Protein AF-A0A4Y2F5Z5-F1 (afdb_monomer_lite)

Foldseek 3Di:
DDDDDDDDDDDDDDDDDDDDDPPPDPDPPPVVVVVVVVVVVVVVVVVVVVVVVVVVVVVVVVVVVVVVVVVVVVVVVVVVVVVVVVVVVVVVVVVVVVVVVVVVVVVVVVVVVVVVVVVVVVVVVVVVVVVVVVVVVVVVVVVVVVVVVVVVVVVVPDPPDVVVVVVVVVVVVVVVVVVVVVVVVVVVVVVVVVVVVVVVVVVVVVVVVVVPDDDDDDDDDPPPWAAQPVVGDINPHHVVPDPVVVVPPPDDDDDDDDDDD

Organism: Araneus ventricosus (NCBI:txid182803)

Structure (mmCIF, N/CA/C/O backbone):
data_AF-A0A4Y2F5Z5-F1
#
_entry.id   AF-A0A4Y2F5Z5-F1
#
loop_
_atom_site.group_PDB
_atom_site.id
_atom_site.type_symbol
_atom_site.label_atom_id
_atom_site.label_alt_id
_atom_site.label_comp_id
_atom_site.label_asym_id
_atom_site.label_entity_id
_atom_site.label_seq_id
_atom_site.pdbx_PDB_ins_code
_atom_site.Cartn_x
_atom_site.Cartn_y
_atom_site.Cartn_z
_atom_site.occupancy
_atom_site.B_iso_or_equiv
_atom_site.auth_seq_id
_atom_site.auth_comp_id
_atom_site.auth_asym_id
_atom_site.auth_atom_id
_atom_site.pdbx_PDB_model_num
ATOM 1 N N . MET A 1 1 ? 9.087 4.009 -53.965 1.00 43.69 1 MET A N 1
ATOM 2 C CA . MET A 1 1 ? 8.837 4.759 -55.212 1.00 43.69 1 MET A CA 1
ATOM 3 C C . MET A 1 1 ? 9.915 4.357 -56.197 1.00 43.69 1 MET A C 1
ATOM 5 O O . MET A 1 1 ? 11.083 4.556 -55.907 1.00 43.69 1 MET A O 1
ATOM 9 N N . PHE A 1 2 ? 9.517 3.661 -57.259 1.00 38.97 2 PHE A N 1
ATOM 10 C CA . PHE A 1 2 ? 10.383 3.220 -58.350 1.00 38.97 2 PHE A CA 1
ATOM 11 C C . PHE A 1 2 ? 10.385 4.317 -59.415 1.00 38.97 2 PHE A C 1
ATOM 13 O O . PHE A 1 2 ? 9.330 4.574 -59.992 1.00 38.97 2 PHE A O 1
ATOM 20 N N . GLU A 1 3 ? 11.534 4.922 -59.702 1.00 45.38 3 GLU A N 1
ATOM 21 C CA . GLU A 1 3 ? 11.707 5.758 -60.892 1.00 45.38 3 GLU A CA 1
ATOM 22 C C . GLU A 1 3 ? 12.556 5.010 -61.924 1.00 45.38 3 GLU A C 1
ATOM 24 O O . GLU A 1 3 ? 13.672 4.561 -61.667 1.00 45.38 3 GLU A O 1
ATOM 29 N N . ARG A 1 4 ? 11.930 4.804 -63.085 1.00 40.78 4 ARG A N 1
ATOM 30 C CA . ARG A 1 4 ? 12.482 4.278 -64.335 1.00 40.78 4 ARG A CA 1
ATOM 31 C C . ARG A 1 4 ? 12.802 5.455 -65.266 1.00 40.78 4 ARG A C 1
ATOM 33 O O . ARG A 1 4 ? 12.192 6.507 -65.120 1.00 40.78 4 ARG A O 1
ATOM 40 N N . PHE A 1 5 ? 13.584 5.142 -66.309 1.00 36.44 5 PHE A N 1
ATOM 41 C CA . PHE A 1 5 ? 13.836 5.895 -67.556 1.00 36.44 5 PHE A CA 1
ATOM 42 C C . PHE A 1 5 ? 14.950 6.959 -67.473 1.00 36.44 5 PHE A C 1
ATOM 44 O O . PHE A 1 5 ? 15.049 7.671 -66.491 1.00 36.44 5 PHE A O 1
ATOM 51 N N . THR A 1 6 ? 15.875 7.104 -68.430 1.00 42.84 6 THR A N 1
ATOM 52 C CA . THR A 1 6 ? 15.943 6.675 -69.845 1.00 42.84 6 THR A CA 1
ATOM 53 C C . THR A 1 6 ? 17.413 6.585 -70.276 1.00 42.84 6 THR A C 1
ATOM 55 O O . THR A 1 6 ? 18.181 7.511 -70.032 1.00 42.84 6 THR A O 1
ATOM 58 N N . ALA A 1 7 ? 17.778 5.518 -70.991 1.00 44.59 7 ALA A N 1
ATOM 59 C CA . ALA A 1 7 ? 18.962 5.478 -71.842 1.00 44.59 7 ALA A CA 1
ATOM 60 C C . ALA A 1 7 ? 18.653 6.187 -73.170 1.00 44.59 7 ALA A C 1
ATOM 62 O O . ALA A 1 7 ? 17.622 5.917 -73.784 1.00 44.59 7 ALA A O 1
ATOM 63 N N . THR A 1 8 ? 19.544 7.063 -73.628 1.00 42.97 8 THR A N 1
ATOM 64 C CA . THR A 1 8 ? 19.511 7.623 -74.985 1.00 42.97 8 THR A CA 1
ATOM 65 C C . THR A 1 8 ? 20.753 7.181 -75.740 1.00 42.97 8 THR A C 1
ATOM 67 O O . THR A 1 8 ? 21.814 7.792 -75.631 1.00 42.97 8 THR A O 1
ATOM 70 N N . SER A 1 9 ? 20.593 6.107 -76.511 1.00 44.91 9 SER A N 1
ATOM 71 C CA . SER A 1 9 ? 21.469 5.747 -77.622 1.00 44.91 9 SER A CA 1
ATOM 72 C C . SER A 1 9 ? 21.248 6.737 -78.764 1.00 44.91 9 SER A C 1
ATOM 74 O O . SER A 1 9 ? 20.109 7.010 -79.142 1.00 44.91 9 SER A O 1
ATOM 76 N N . ARG A 1 10 ? 22.330 7.266 -79.334 1.00 44.62 10 ARG A N 1
ATOM 77 C CA . ARG A 1 10 ? 22.311 7.893 -80.658 1.00 44.62 10 ARG A CA 1
ATOM 78 C C . ARG A 1 10 ? 23.295 7.148 -81.542 1.00 44.62 10 ARG A C 1
ATOM 80 O O . ARG A 1 10 ? 24.497 7.381 -81.492 1.00 44.62 10 ARG A O 1
ATOM 87 N N . GLU A 1 11 ? 22.736 6.223 -82.309 1.00 41.56 11 GLU A N 1
ATOM 88 C CA . GLU A 1 11 ? 23.299 5.742 -83.560 1.00 41.56 11 GLU A CA 1
ATOM 89 C C . GLU A 1 11 ? 23.101 6.838 -84.609 1.00 41.56 11 GLU A C 1
ATOM 91 O O . GLU A 1 11 ? 21.991 7.331 -84.806 1.00 41.56 11 GLU A O 1
ATOM 96 N N . THR A 1 12 ? 24.178 7.223 -85.283 1.00 41.91 12 THR A N 1
ATOM 97 C CA . THR A 1 12 ? 24.107 7.932 -86.561 1.00 41.91 12 THR A CA 1
ATOM 98 C C . THR A 1 12 ? 25.027 7.206 -87.523 1.00 41.91 12 THR A C 1
ATOM 100 O O . THR A 1 12 ? 26.240 7.411 -87.542 1.00 41.91 12 THR A O 1
ATOM 103 N N . THR A 1 13 ? 24.423 6.296 -88.274 1.00 48.53 13 THR A N 1
ATOM 104 C CA . THR A 1 13 ? 24.904 5.839 -89.569 1.00 48.53 13 THR A CA 1
ATOM 105 C C . THR A 1 13 ? 24.714 6.973 -90.566 1.00 48.53 13 THR A C 1
ATOM 107 O O . THR A 1 13 ? 23.598 7.463 -90.682 1.00 48.53 13 THR A O 1
ATOM 110 N N . ASP A 1 14 ? 25.758 7.357 -91.294 1.00 42.12 14 ASP A N 1
ATOM 111 C CA . ASP A 1 14 ? 25.599 7.727 -92.700 1.00 42.12 14 ASP A CA 1
ATOM 112 C C . ASP A 1 14 ? 26.931 7.600 -93.438 1.00 42.12 14 ASP A C 1
ATOM 114 O O . ASP A 1 14 ? 27.933 8.254 -93.146 1.00 42.12 14 ASP A O 1
ATOM 118 N N . ALA A 1 15 ? 26.914 6.669 -94.386 1.00 44.16 15 ALA A N 1
ATOM 119 C CA . ALA A 1 15 ? 27.960 6.404 -95.343 1.00 44.16 15 ALA A CA 1
ATOM 120 C C . ALA A 1 15 ? 27.709 7.269 -96.579 1.00 44.16 15 ALA A C 1
ATOM 122 O O . ALA A 1 15 ? 26.669 7.144 -97.221 1.00 44.16 15 ALA A O 1
ATOM 123 N N . LEU A 1 16 ? 28.689 8.088 -96.963 1.00 45.84 16 LEU A N 1
ATOM 124 C CA . LEU A 1 16 ? 28.768 8.629 -98.315 1.00 45.84 16 LEU A CA 1
ATOM 125 C C . LEU A 1 16 ? 30.161 8.378 -98.885 1.00 45.84 16 LEU A C 1
ATOM 127 O O . LEU A 1 16 ? 31.191 8.765 -98.339 1.00 45.84 16 LEU A O 1
ATOM 131 N N . THR A 1 17 ? 30.142 7.643 -99.988 1.00 43.34 17 THR A N 1
ATOM 132 C CA . THR A 1 17 ? 31.263 7.080 -100.728 1.00 43.34 17 THR A CA 1
ATOM 133 C C . THR A 1 17 ? 31.535 7.945 -101.959 1.00 43.34 17 THR A C 1
ATOM 135 O O . THR A 1 17 ? 30.632 8.130 -102.769 1.00 43.34 17 THR A O 1
ATOM 138 N N . SER A 1 18 ? 32.764 8.445 -102.146 1.00 40.44 18 SER A N 1
ATOM 139 C CA . SER A 1 18 ? 33.318 8.839 -103.462 1.00 40.44 18 SER A CA 1
ATOM 140 C C . SER A 1 18 ? 34.820 9.190 -103.362 1.00 40.44 18 SER A C 1
ATOM 142 O O . SER A 1 18 ? 35.327 9.306 -102.250 1.00 40.44 18 SER A O 1
ATOM 144 N N . PRO A 1 19 ? 35.601 9.234 -104.461 1.00 48.31 19 PRO A N 1
ATOM 145 C CA . PRO A 1 19 ? 36.523 8.157 -104.784 1.00 48.31 19 PRO A CA 1
ATOM 146 C C . PRO A 1 19 ? 38.011 8.540 -104.706 1.00 48.31 19 PRO A C 1
ATOM 148 O O . PRO A 1 19 ? 38.430 9.644 -105.028 1.00 48.31 19 PRO A O 1
ATOM 151 N N . ARG A 1 20 ? 38.807 7.528 -104.346 1.00 44.78 20 ARG A N 1
ATOM 152 C CA . ARG A 1 20 ? 40.130 7.164 -104.887 1.00 44.78 20 ARG A CA 1
ATOM 153 C C . ARG A 1 20 ? 41.021 8.311 -105.407 1.00 44.78 20 ARG A C 1
ATOM 155 O O . ARG A 1 20 ? 41.048 8.603 -106.597 1.00 44.78 20 ARG A O 1
ATOM 162 N N . ALA A 1 21 ? 41.913 8.778 -104.537 1.00 38.88 21 ALA A N 1
ATOM 163 C CA . ALA A 1 21 ? 43.254 9.206 -104.924 1.00 38.88 21 ALA A CA 1
ATOM 164 C C . ALA A 1 21 ? 44.263 8.353 -104.140 1.00 38.88 21 ALA A C 1
ATOM 166 O O . ALA A 1 21 ? 44.557 8.605 -102.974 1.00 38.88 21 ALA A O 1
ATOM 167 N N . THR A 1 22 ? 44.752 7.282 -104.765 1.00 49.81 22 THR A N 1
ATOM 168 C CA . THR A 1 22 ? 45.898 6.513 -104.269 1.00 49.81 22 THR A CA 1
ATOM 169 C C . THR A 1 22 ? 47.151 7.373 -104.393 1.00 49.81 22 THR A C 1
ATOM 171 O O . THR A 1 22 ? 47.825 7.357 -105.419 1.00 49.81 22 THR A O 1
ATOM 174 N N . SER A 1 23 ? 47.444 8.135 -103.341 1.00 44.12 23 SER A N 1
ATOM 175 C CA . SER A 1 23 ? 48.758 8.724 -103.101 1.00 44.12 23 SER A CA 1
ATOM 176 C C . SER A 1 23 ? 49.602 7.700 -102.344 1.00 44.12 23 SER A C 1
ATOM 178 O O . SER A 1 23 ? 49.585 7.626 -101.117 1.00 44.12 23 SER A O 1
ATOM 180 N N . ASN A 1 24 ? 50.303 6.854 -103.100 1.00 51.44 24 ASN A N 1
ATOM 181 C CA . ASN A 1 24 ? 51.387 6.032 -102.573 1.00 51.44 24 ASN A CA 1
ATOM 182 C C . ASN A 1 24 ? 52.638 6.912 -102.455 1.00 51.44 24 ASN A C 1
ATOM 184 O O . ASN A 1 24 ? 53.499 6.906 -103.331 1.00 51.44 24 ASN A O 1
ATOM 188 N N . LEU A 1 25 ? 52.721 7.676 -101.367 1.00 43.09 25 LEU A N 1
ATOM 189 C CA . LEU A 1 25 ? 53.972 8.238 -100.864 1.00 43.09 25 LEU A CA 1
ATOM 190 C C . LEU A 1 25 ? 54.397 7.399 -99.650 1.00 43.09 25 LEU A C 1
ATOM 192 O O . LEU A 1 25 ? 53.630 7.315 -98.687 1.00 43.09 25 LEU A O 1
ATOM 196 N N . PRO A 1 26 ? 55.585 6.768 -99.644 1.00 49.06 26 PRO A N 1
ATOM 197 C CA . PRO A 1 26 ? 56.086 6.112 -98.448 1.00 49.06 26 PRO A CA 1
ATOM 198 C C . PRO A 1 26 ? 56.489 7.198 -97.444 1.00 49.06 26 PRO A C 1
ATOM 200 O O . PRO A 1 26 ? 57.560 7.794 -97.534 1.00 49.06 26 PRO A O 1
ATOM 203 N N . VAL A 1 27 ? 55.604 7.485 -96.488 1.00 52.38 27 VAL A N 1
ATOM 204 C CA . VAL A 1 27 ? 55.937 8.311 -95.323 1.00 52.38 27 VAL A CA 1
ATOM 205 C C . VAL A 1 27 ? 56.961 7.535 -94.479 1.00 52.38 27 VAL A C 1
ATOM 207 O O . VAL A 1 27 ? 56.703 6.371 -94.157 1.00 52.38 27 VAL A O 1
ATOM 210 N N . PRO A 1 28 ? 58.106 8.119 -94.078 1.00 48.03 28 PRO A N 1
ATOM 211 C CA . PRO A 1 28 ? 59.085 7.436 -93.234 1.00 48.03 28 PRO A CA 1
ATOM 212 C C . PRO A 1 28 ? 58.524 7.236 -91.812 1.00 48.03 28 PRO A C 1
ATOM 214 O O . PRO A 1 28 ? 58.655 8.082 -90.931 1.00 48.03 28 PRO A O 1
ATOM 217 N N . MET A 1 29 ? 57.873 6.099 -91.569 1.00 54.41 29 MET A N 1
ATOM 218 C CA . MET A 1 29 ? 57.207 5.743 -90.305 1.00 54.41 29 MET A CA 1
ATOM 219 C C . MET A 1 29 ? 58.153 5.078 -89.285 1.00 54.41 29 MET A C 1
ATOM 221 O O . MET A 1 29 ? 57.769 4.132 -88.601 1.00 54.41 29 MET A O 1
ATOM 225 N N . VAL A 1 30 ? 59.406 5.530 -89.171 1.00 54.12 30 VAL A N 1
ATOM 226 C CA . VAL A 1 30 ? 60.381 4.907 -88.245 1.00 54.12 30 VAL A CA 1
ATOM 227 C C . VAL A 1 30 ? 60.595 5.751 -86.976 1.00 54.12 30 VAL A C 1
ATOM 229 O O . VAL A 1 30 ? 60.755 5.191 -85.896 1.00 54.12 30 VAL A O 1
ATOM 232 N N . GLY A 1 31 ? 60.463 7.084 -87.048 1.00 54.16 31 GLY A N 1
ATOM 233 C CA . GLY A 1 31 ? 60.562 7.978 -85.877 1.00 54.16 31 GLY A CA 1
ATOM 234 C C . GLY A 1 31 ? 59.256 8.161 -85.084 1.00 54.16 31 GLY A C 1
ATOM 235 O O . GLY A 1 31 ? 59.270 8.186 -83.855 1.00 54.16 31 GLY A O 1
ATOM 236 N N . ASN A 1 32 ? 58.107 8.220 -85.769 1.00 60.97 32 ASN A N 1
ATOM 237 C CA . ASN A 1 32 ? 56.800 8.474 -85.139 1.00 60.97 32 ASN A CA 1
ATOM 238 C C . ASN A 1 32 ? 56.236 7.259 -84.380 1.00 60.97 32 ASN A C 1
ATOM 240 O O . ASN A 1 32 ? 55.537 7.413 -83.378 1.00 60.97 32 ASN A O 1
ATOM 244 N N . ASN A 1 33 ? 56.566 6.042 -84.819 1.00 69.81 33 ASN A N 1
ATOM 245 C CA . ASN A 1 33 ? 56.065 4.813 -84.201 1.00 69.81 33 ASN A CA 1
ATOM 246 C C . ASN A 1 33 ? 56.690 4.540 -82.824 1.00 69.81 33 ASN A C 1
ATOM 248 O O . ASN A 1 33 ? 55.989 4.093 -81.922 1.00 69.81 33 ASN A O 1
ATOM 252 N N . ALA A 1 34 ? 57.973 4.855 -82.619 1.00 76.31 34 ALA A N 1
ATOM 253 C CA . ALA A 1 34 ? 58.639 4.656 -81.329 1.00 76.31 34 ALA A CA 1
ATOM 254 C C . ALA A 1 34 ? 58.146 5.634 -80.247 1.00 76.31 34 ALA A C 1
ATOM 256 O O . ALA A 1 34 ? 57.986 5.244 -79.090 1.00 76.31 34 ALA A O 1
ATOM 257 N N . TYR A 1 35 ? 57.879 6.889 -80.623 1.00 79.94 35 TYR A N 1
ATOM 258 C CA . TYR A 1 35 ? 57.284 7.886 -79.729 1.00 79.94 35 TYR A CA 1
ATOM 259 C C . TYR A 1 35 ? 55.837 7.524 -79.378 1.00 79.94 35 TYR A C 1
ATOM 261 O O . TYR A 1 35 ? 55.485 7.461 -78.204 1.00 79.94 35 TYR A O 1
ATOM 269 N N . ARG A 1 36 ? 55.021 7.178 -80.383 1.00 82.44 36 ARG A N 1
ATOM 270 C CA . ARG A 1 36 ? 53.641 6.723 -80.173 1.00 82.44 36 ARG A CA 1
ATOM 271 C C . ARG A 1 36 ? 53.575 5.472 -79.294 1.00 82.44 36 ARG A C 1
ATOM 273 O O . ARG A 1 36 ? 52.699 5.390 -78.442 1.00 82.44 36 ARG A O 1
ATOM 280 N N . ARG A 1 37 ? 54.509 4.527 -79.454 1.00 82.56 37 ARG A N 1
ATOM 281 C CA . ARG A 1 37 ? 54.593 3.331 -78.604 1.00 82.56 37 ARG A CA 1
ATOM 282 C C . ARG A 1 37 ? 54.950 3.677 -77.157 1.00 82.56 37 ARG A C 1
ATOM 284 O O . ARG A 1 37 ? 54.271 3.191 -76.266 1.00 82.56 37 ARG A O 1
ATOM 291 N N . ARG A 1 38 ? 55.938 4.555 -76.926 1.00 84.62 38 ARG A N 1
ATOM 292 C CA . ARG A 1 38 ? 56.280 5.043 -75.575 1.00 84.62 38 ARG A CA 1
ATOM 293 C C . ARG A 1 38 ? 55.113 5.768 -74.902 1.00 84.62 38 ARG A C 1
ATOM 295 O O . ARG A 1 38 ? 54.813 5.470 -73.757 1.00 84.62 38 ARG A O 1
ATOM 302 N N . ASN A 1 39 ? 54.422 6.647 -75.625 1.00 88.69 39 ASN A N 1
ATOM 303 C CA . ASN A 1 39 ? 53.261 7.367 -75.096 1.00 88.69 39 ASN A CA 1
ATOM 304 C C . ASN A 1 39 ? 52.095 6.419 -74.749 1.00 88.69 39 ASN A C 1
ATOM 306 O O . ASN A 1 39 ? 51.446 6.581 -73.724 1.00 88.69 39 ASN A O 1
ATOM 310 N N . LEU A 1 40 ? 51.844 5.391 -75.570 1.00 88.38 40 LEU A N 1
ATOM 311 C CA . LEU A 1 40 ? 50.844 4.356 -75.268 1.00 88.38 40 LEU A CA 1
ATOM 312 C C . LEU A 1 40 ? 51.234 3.501 -74.053 1.00 88.38 40 LEU A C 1
ATOM 314 O O . LEU A 1 40 ? 50.366 3.080 -73.296 1.00 88.38 40 LEU A O 1
ATOM 318 N N . GLU A 1 41 ? 52.526 3.238 -73.868 1.00 89.25 41 GLU A N 1
ATOM 319 C CA . GLU A 1 41 ? 53.054 2.465 -72.741 1.00 89.25 41 GLU A CA 1
ATOM 320 C C . GLU A 1 41 ? 52.985 3.261 -71.427 1.00 89.25 41 GLU A C 1
ATOM 322 O O . GLU A 1 41 ? 52.577 2.718 -70.404 1.00 89.25 41 GLU A O 1
ATOM 327 N N . GLU A 1 42 ? 53.249 4.569 -71.475 1.00 91.69 42 GLU A N 1
ATOM 328 C CA . GLU A 1 42 ? 53.037 5.500 -70.359 1.00 91.69 42 GLU A CA 1
ATOM 329 C C . GLU A 1 42 ? 51.548 5.624 -69.995 1.00 91.69 42 GLU A C 1
ATOM 331 O O . GLU A 1 42 ? 51.176 5.463 -68.832 1.00 91.69 42 GLU A O 1
ATOM 336 N N . GLN A 1 43 ? 50.669 5.802 -70.989 1.00 92.56 43 GLN A N 1
ATOM 337 C CA . GLN A 1 43 ? 49.215 5.805 -70.778 1.00 92.56 43 GLN A CA 1
ATOM 338 C C . GLN A 1 43 ? 48.714 4.487 -70.177 1.00 92.56 43 GLN A C 1
ATOM 340 O O . GLN A 1 43 ? 47.840 4.494 -69.308 1.00 92.56 43 GLN A O 1
ATOM 345 N N . ARG A 1 44 ? 49.274 3.352 -70.606 1.00 93.19 44 ARG A N 1
ATOM 346 C CA . ARG A 1 44 ? 48.955 2.039 -70.045 1.00 93.19 44 ARG A CA 1
ATOM 347 C C . ARG A 1 44 ? 49.419 1.916 -68.591 1.00 93.19 44 ARG A C 1
ATOM 349 O O . ARG A 1 44 ? 48.645 1.421 -67.780 1.00 93.19 44 ARG A O 1
ATOM 356 N N . GLY A 1 45 ? 50.612 2.402 -68.250 1.00 94.69 45 GLY A N 1
ATOM 357 C CA . GLY A 1 45 ? 51.106 2.419 -66.868 1.00 94.69 45 GLY A CA 1
ATOM 358 C C . GLY A 1 45 ? 50.211 3.240 -65.935 1.00 94.69 45 GLY A C 1
ATOM 359 O O . GLY A 1 45 ? 49.827 2.761 -64.870 1.00 94.69 45 GLY A O 1
ATOM 360 N N . ILE A 1 46 ? 49.783 4.427 -66.376 1.00 94.69 46 ILE A N 1
ATOM 361 C CA . ILE A 1 46 ? 48.844 5.276 -65.623 1.00 94.69 46 ILE A CA 1
ATOM 362 C C . ILE A 1 46 ? 47.492 4.570 -65.438 1.00 94.69 46 ILE A C 1
ATOM 364 O O . ILE A 1 46 ? 46.916 4.602 -64.350 1.00 94.69 46 ILE A O 1
ATOM 368 N N . LEU A 1 47 ? 46.977 3.908 -66.480 1.00 94.31 47 LEU A N 1
ATOM 369 C CA . LEU A 1 47 ? 45.736 3.133 -66.387 1.00 94.31 47 LEU A CA 1
ATOM 370 C C . LEU A 1 47 ? 45.864 1.952 -65.416 1.00 94.31 47 LEU A C 1
ATOM 372 O O . LEU A 1 47 ? 44.941 1.714 -64.639 1.00 94.31 47 LEU A O 1
ATOM 376 N N . GLU A 1 48 ? 46.984 1.228 -65.430 1.00 94.94 48 GLU A N 1
ATOM 377 C CA . GLU A 1 48 ? 47.246 0.114 -64.511 1.00 94.94 48 GLU A CA 1
ATOM 378 C C . GLU A 1 48 ? 47.349 0.596 -63.053 1.00 94.94 48 GLU A C 1
ATOM 380 O O . GLU A 1 48 ? 46.745 -0.010 -62.161 1.00 94.94 48 GLU A O 1
ATOM 385 N N . GLU A 1 49 ? 48.021 1.724 -62.804 1.00 96.00 49 GLU A N 1
ATOM 386 C CA . GLU A 1 49 ? 48.086 2.354 -61.480 1.00 96.00 49 GLU A CA 1
ATOM 387 C C . GLU A 1 49 ? 46.697 2.800 -61.004 1.00 96.00 49 GLU A C 1
ATOM 389 O O . GLU A 1 49 ? 46.287 2.491 -59.881 1.00 96.00 49 GLU A O 1
ATOM 394 N N . MET A 1 50 ? 45.928 3.468 -61.869 1.00 95.00 50 MET A N 1
ATOM 395 C CA . MET A 1 50 ? 44.572 3.917 -61.551 1.00 95.00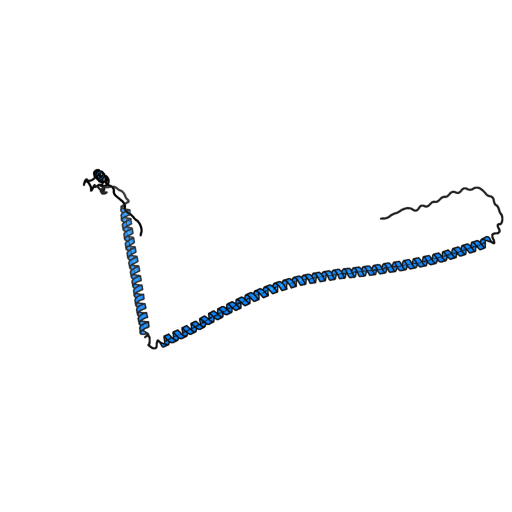 50 MET A CA 1
ATOM 396 C C . MET A 1 50 ? 43.638 2.733 -61.259 1.00 95.00 50 MET A C 1
ATOM 398 O O . MET A 1 50 ? 42.856 2.790 -60.311 1.00 95.00 50 MET A O 1
ATOM 402 N N . GLN A 1 51 ? 43.753 1.632 -62.008 1.00 95.62 51 GLN A N 1
ATOM 403 C CA . GLN A 1 51 ? 43.010 0.397 -61.738 1.00 95.62 51 GLN A CA 1
ATOM 404 C C . GLN A 1 51 ? 43.426 -0.267 -60.421 1.00 95.62 51 GLN A C 1
ATOM 406 O O . GLN A 1 51 ? 42.574 -0.801 -59.714 1.00 95.62 51 GLN A O 1
ATOM 411 N N . SER A 1 52 ? 44.716 -0.254 -60.078 1.00 96.06 52 SER A N 1
ATOM 412 C CA . SER A 1 52 ? 45.200 -0.763 -58.789 1.00 96.06 52 SER A CA 1
ATOM 413 C C . SER A 1 52 ? 44.628 0.049 -57.624 1.00 96.06 52 SER A C 1
ATOM 415 O O . SER A 1 52 ? 44.098 -0.517 -56.668 1.00 96.06 52 SER A O 1
ATOM 417 N N . ARG A 1 53 ? 44.633 1.383 -57.749 1.00 96.88 53 ARG A N 1
ATOM 418 C CA . ARG A 1 53 ? 44.038 2.291 -56.760 1.00 96.88 53 ARG A CA 1
ATOM 419 C C . ARG A 1 53 ? 42.535 2.073 -56.608 1.00 96.88 53 ARG A C 1
ATOM 421 O O . ARG A 1 53 ? 42.072 2.004 -55.478 1.00 96.88 53 ARG A O 1
ATOM 428 N N . LEU A 1 54 ? 41.797 1.915 -57.711 1.00 96.38 54 LEU A N 1
ATOM 429 C CA . LEU A 1 54 ? 40.363 1.595 -57.677 1.00 96.38 54 LEU A CA 1
ATOM 430 C C . LEU A 1 54 ? 40.091 0.271 -56.955 1.00 96.38 54 LEU A C 1
ATOM 432 O O . LEU A 1 54 ? 39.241 0.227 -56.076 1.00 96.38 54 LEU A O 1
ATOM 436 N N . ARG A 1 55 ? 40.858 -0.785 -57.253 1.00 96.50 55 ARG A N 1
ATOM 437 C CA . ARG A 1 55 ? 40.725 -2.072 -56.550 1.00 96.50 55 ARG A CA 1
ATOM 438 C C . ARG A 1 55 ? 41.006 -1.948 -55.050 1.00 96.50 55 ARG A C 1
ATOM 440 O O . ARG A 1 55 ? 40.318 -2.576 -54.251 1.00 96.50 55 ARG A O 1
ATOM 447 N N . SER A 1 56 ? 41.990 -1.132 -54.661 1.00 97.25 56 SER A N 1
ATOM 448 C CA . SER A 1 56 ? 42.294 -0.869 -53.247 1.00 97.25 56 SER A CA 1
ATOM 449 C C . SER A 1 56 ? 41.140 -0.154 -52.545 1.00 97.25 56 SER A C 1
ATOM 451 O O . SER A 1 56 ? 40.697 -0.603 -51.491 1.00 97.25 56 SER A O 1
ATOM 453 N N . THR A 1 57 ? 40.609 0.920 -53.137 1.00 95.75 57 THR A N 1
ATOM 454 C CA . THR A 1 57 ? 39.511 1.689 -52.532 1.00 95.75 57 THR A CA 1
ATOM 455 C C . THR A 1 57 ? 38.195 0.912 -52.512 1.00 95.75 57 THR A C 1
ATOM 457 O O . THR A 1 57 ? 37.421 1.048 -51.566 1.00 95.75 57 THR A O 1
ATOM 460 N N . GLU A 1 58 ? 37.937 0.063 -53.510 1.00 96.50 58 GLU A N 1
ATOM 461 C CA . GLU A 1 58 ? 36.818 -0.888 -53.500 1.00 96.50 58 GLU A CA 1
ATOM 462 C C . GLU A 1 58 ? 36.957 -1.896 -52.352 1.00 96.50 58 GLU A C 1
ATOM 464 O O . GLU A 1 58 ? 35.997 -2.111 -51.612 1.00 96.50 58 GLU A O 1
ATOM 469 N N . GLY A 1 59 ? 38.159 -2.441 -52.139 1.00 96.88 59 GLY A N 1
ATOM 470 C CA . GLY A 1 59 ? 38.446 -3.328 -51.011 1.00 96.88 59 GLY A CA 1
ATOM 471 C C . GLY A 1 59 ? 38.247 -2.650 -49.651 1.00 96.88 59 GLY A C 1
ATOM 472 O O . GLY A 1 59 ? 37.609 -3.220 -48.766 1.00 96.88 59 GLY A O 1
ATOM 473 N N . GLU A 1 60 ? 38.732 -1.418 -49.487 1.00 96.94 60 GLU A N 1
ATOM 474 C CA . GLU A 1 60 ? 38.517 -0.610 -48.277 1.00 96.94 60 GLU A CA 1
ATOM 475 C C . GLU A 1 60 ? 37.029 -0.333 -48.034 1.00 96.94 60 GLU A C 1
ATOM 477 O O . GLU A 1 60 ? 36.537 -0.482 -46.913 1.00 96.94 60 GLU A O 1
ATOM 482 N N . ARG A 1 61 ? 36.279 0.018 -49.086 1.00 97.00 61 ARG A N 1
ATOM 483 C CA . ARG A 1 61 ? 34.832 0.246 -49.004 1.00 97.00 61 ARG A CA 1
ATOM 484 C C . ARG A 1 61 ? 34.099 -1.006 -48.529 1.00 97.00 61 ARG A C 1
ATOM 486 O O . ARG A 1 61 ? 33.238 -0.905 -47.657 1.00 97.00 61 ARG A O 1
ATOM 493 N N . ASP A 1 62 ? 34.436 -2.173 -49.067 1.00 97.38 62 ASP A N 1
ATOM 494 C CA . ASP A 1 62 ? 33.770 -3.429 -48.717 1.00 97.38 62 ASP A CA 1
ATOM 495 C C . ASP A 1 62 ? 34.101 -3.862 -47.271 1.00 97.38 62 ASP A C 1
ATOM 497 O O . ASP A 1 62 ? 33.224 -4.342 -46.537 1.00 97.38 62 ASP A O 1
ATOM 501 N N . GLN A 1 63 ? 35.335 -3.613 -46.812 1.00 97.62 63 GLN A N 1
ATOM 502 C CA . GLN A 1 63 ? 35.733 -3.801 -45.411 1.00 97.62 63 GLN A CA 1
ATOM 503 C C . GLN A 1 63 ? 34.950 -2.876 -44.472 1.00 97.62 63 GLN A C 1
ATOM 505 O O . GLN A 1 63 ? 34.354 -3.347 -43.500 1.00 97.62 63 GLN A O 1
ATOM 510 N N . LEU A 1 64 ? 34.886 -1.577 -44.784 1.00 97.69 64 LEU A N 1
ATOM 511 C CA . LEU A 1 64 ? 34.118 -0.602 -44.007 1.00 97.69 64 LEU A CA 1
ATOM 512 C C . LEU A 1 64 ? 32.625 -0.935 -43.996 1.00 97.69 64 LEU A C 1
ATOM 514 O O . LEU A 1 64 ? 31.977 -0.821 -42.957 1.00 97.69 64 LEU A O 1
ATOM 518 N N . GLN A 1 65 ? 32.071 -1.401 -45.116 1.00 97.94 65 GLN A N 1
ATOM 519 C CA . GLN A 1 65 ? 30.670 -1.803 -45.195 1.00 97.94 65 GLN A CA 1
ATOM 520 C C . GLN A 1 65 ? 30.374 -3.034 -44.328 1.00 97.94 65 GLN A C 1
ATOM 522 O O . GLN A 1 65 ? 29.305 -3.118 -43.719 1.00 97.94 65 GLN A O 1
ATOM 527 N N . THR A 1 66 ? 31.313 -3.975 -44.242 1.00 97.56 66 THR A N 1
ATOM 528 C CA . THR A 1 66 ? 31.199 -5.145 -43.363 1.00 97.56 66 THR A CA 1
ATOM 529 C C . THR A 1 66 ? 31.297 -4.740 -41.893 1.00 97.56 66 THR A C 1
ATOM 531 O O . THR A 1 66 ? 30.450 -5.143 -41.093 1.00 97.56 66 THR A O 1
ATOM 534 N N . ALA A 1 67 ? 32.263 -3.884 -41.546 1.00 97.81 67 ALA A N 1
ATOM 535 C CA . ALA A 1 67 ? 32.413 -3.347 -40.196 1.00 97.81 67 ALA A CA 1
ATOM 536 C C . ALA A 1 67 ? 31.159 -2.576 -39.755 1.00 97.81 67 ALA A C 1
ATOM 538 O O . ALA A 1 67 ? 30.624 -2.847 -38.684 1.00 97.81 67 ALA A O 1
ATOM 539 N N . LEU A 1 68 ? 30.621 -1.702 -40.614 1.00 98.12 68 LEU A N 1
ATOM 540 C CA . LEU A 1 68 ? 29.402 -0.939 -40.340 1.00 98.12 68 LEU A CA 1
ATOM 541 C C . LEU A 1 68 ? 28.207 -1.855 -40.053 1.00 98.12 68 LEU A C 1
ATOM 543 O O . LEU A 1 68 ? 27.497 -1.641 -39.073 1.00 98.12 68 LEU A O 1
ATOM 547 N N . LYS A 1 69 ? 28.003 -2.898 -40.870 1.00 98.00 69 LYS A N 1
ATOM 548 C CA . LYS A 1 69 ? 26.933 -3.884 -40.649 1.00 98.00 69 LYS A CA 1
ATOM 549 C C . LYS A 1 69 ? 27.112 -4.625 -39.325 1.00 98.00 69 LYS A C 1
ATOM 551 O O . LYS A 1 69 ? 26.141 -4.786 -38.590 1.00 98.00 69 LYS A O 1
ATOM 556 N N . SER A 1 70 ? 28.336 -5.043 -39.002 1.00 98.06 70 SER A N 1
ATOM 557 C CA . SER A 1 70 ? 28.639 -5.713 -37.732 1.00 98.06 70 SER A CA 1
ATOM 558 C C . SER A 1 70 ? 28.371 -4.798 -36.535 1.00 98.06 70 SER A C 1
ATOM 560 O O . SER A 1 70 ? 27.754 -5.221 -35.557 1.00 98.06 70 SER A O 1
ATOM 562 N N . THR A 1 71 ? 28.796 -3.535 -36.605 1.00 97.75 71 THR A N 1
ATOM 563 C CA . THR A 1 71 ? 28.549 -2.552 -35.545 1.00 97.75 71 THR A CA 1
ATOM 564 C C . THR A 1 71 ? 27.056 -2.281 -35.389 1.00 97.75 71 THR A C 1
ATOM 566 O O . THR A 1 71 ? 26.560 -2.327 -34.267 1.00 97.75 71 THR A O 1
ATOM 569 N N . GLN A 1 72 ? 26.314 -2.102 -36.485 1.00 98.19 72 GLN A N 1
ATOM 570 C CA . GLN A 1 72 ? 24.856 -1.937 -36.450 1.00 98.19 72 GLN A CA 1
ATOM 571 C C . GLN A 1 72 ? 24.161 -3.130 -35.787 1.00 98.19 72 GLN A C 1
ATOM 573 O O . GLN A 1 72 ? 23.297 -2.941 -34.935 1.00 98.19 72 GLN A O 1
ATOM 578 N N . GLN A 1 73 ? 24.570 -4.360 -36.108 1.00 97.88 73 GLN A N 1
ATOM 579 C CA . GLN A 1 73 ? 24.038 -5.555 -35.453 1.00 97.88 73 GLN A CA 1
ATOM 580 C C . GLN A 1 73 ? 24.317 -5.543 -33.946 1.00 97.88 73 GLN A C 1
ATOM 582 O O . GLN A 1 73 ? 23.382 -5.696 -33.159 1.00 97.88 73 GLN A O 1
ATOM 587 N N . SER A 1 74 ? 25.559 -5.271 -33.527 1.00 97.69 74 SER A N 1
ATOM 588 C CA . SER A 1 74 ? 25.884 -5.175 -32.096 1.00 97.69 74 SER A CA 1
ATOM 589 C C . SER A 1 74 ? 25.103 -4.065 -31.387 1.00 97.69 74 SER A C 1
ATOM 591 O O . SER A 1 74 ? 24.619 -4.269 -30.276 1.00 97.69 74 SER A O 1
ATOM 593 N N . GLN A 1 75 ? 24.901 -2.922 -32.048 1.00 98.00 75 GLN A N 1
ATOM 594 C CA . GLN A 1 75 ? 24.143 -1.803 -31.505 1.00 98.00 75 GLN A CA 1
ATOM 595 C C . GLN A 1 75 ? 22.683 -2.201 -31.279 1.00 98.00 75 GLN A C 1
ATOM 597 O O . GLN A 1 75 ? 22.174 -2.030 -30.176 1.00 98.00 75 GLN A O 1
ATOM 602 N N . THR A 1 76 ? 22.033 -2.813 -32.274 1.00 97.81 76 THR A N 1
ATOM 603 C CA . THR A 1 76 ? 20.644 -3.280 -32.124 1.00 97.81 76 THR A CA 1
ATOM 604 C C . THR A 1 76 ? 20.497 -4.332 -31.025 1.00 97.81 76 THR A C 1
ATOM 606 O O . THR A 1 76 ? 19.498 -4.346 -30.308 1.00 97.81 76 THR A O 1
ATOM 609 N N . GLN A 1 77 ? 21.495 -5.202 -30.841 1.00 97.88 77 GLN A N 1
ATOM 610 C CA . GLN A 1 77 ? 21.487 -6.190 -29.765 1.00 97.88 77 GLN A CA 1
ATOM 611 C C . GLN A 1 77 ? 21.549 -5.521 -28.386 1.00 97.88 77 GLN A C 1
ATOM 613 O O . GLN A 1 77 ? 20.773 -5.883 -27.500 1.00 97.88 77 GLN A O 1
ATOM 618 N N . VAL A 1 78 ? 22.425 -4.527 -28.216 1.00 98.12 78 VAL A N 1
ATOM 619 C CA . VAL A 1 78 ? 22.532 -3.751 -26.972 1.00 98.12 78 VAL A CA 1
ATOM 620 C C . VAL A 1 78 ? 21.255 -2.952 -26.712 1.00 98.12 78 VAL A C 1
ATOM 622 O O . VAL A 1 78 ? 20.739 -2.988 -25.600 1.00 98.12 78 VAL A O 1
ATOM 625 N N . GLU A 1 79 ? 20.699 -2.286 -27.726 1.00 97.88 79 GLU A N 1
ATOM 626 C CA . GLU A 1 79 ? 19.445 -1.529 -27.609 1.00 97.88 79 GLU A CA 1
ATOM 627 C C . GLU A 1 79 ? 18.277 -2.421 -27.171 1.00 97.88 79 GLU A C 1
ATOM 629 O O . GLU A 1 79 ? 17.508 -2.053 -26.281 1.00 97.88 79 GLU A O 1
ATOM 634 N N . ASN A 1 80 ? 18.169 -3.626 -27.737 1.00 97.88 80 ASN A N 1
ATOM 635 C CA . ASN A 1 80 ? 17.154 -4.597 -27.335 1.00 97.88 80 ASN A CA 1
ATOM 636 C C . ASN A 1 80 ? 17.360 -5.087 -25.894 1.00 97.88 80 ASN A C 1
ATOM 638 O O . ASN A 1 80 ? 16.382 -5.198 -25.153 1.00 97.88 80 ASN A O 1
ATOM 642 N N . GLY A 1 81 ? 18.609 -5.335 -25.484 1.00 98.31 81 GLY A N 1
ATOM 643 C CA . GLY A 1 81 ? 18.945 -5.707 -24.107 1.00 98.31 81 GLY A CA 1
ATOM 644 C C . GLY A 1 81 ? 18.560 -4.615 -23.108 1.00 98.31 81 GLY A C 1
ATOM 645 O O . GLY A 1 81 ? 17.804 -4.869 -22.173 1.00 98.31 81 GLY A O 1
ATOM 646 N N . LEU A 1 82 ? 18.969 -3.371 -23.371 1.00 98.12 82 LEU A N 1
ATOM 647 C CA . LEU A 1 82 ? 18.612 -2.215 -22.543 1.00 98.12 82 LEU A CA 1
ATOM 648 C C . LEU A 1 82 ? 17.097 -2.004 -22.472 1.00 98.12 82 LEU A C 1
ATOM 650 O O . LEU A 1 82 ? 16.566 -1.680 -21.410 1.00 98.12 82 LEU A O 1
ATOM 654 N N . ARG A 1 83 ? 16.379 -2.218 -23.581 1.00 98.12 83 ARG A N 1
ATOM 655 C CA . ARG A 1 83 ? 14.915 -2.132 -23.609 1.00 98.12 83 ARG A CA 1
ATOM 656 C C . ARG A 1 83 ? 14.269 -3.207 -22.736 1.00 98.12 83 ARG A C 1
ATOM 658 O O . ARG A 1 83 ? 13.322 -2.908 -22.012 1.00 98.12 83 ARG A O 1
ATOM 665 N N . GLN A 1 84 ? 14.769 -4.439 -22.785 1.00 98.31 84 GLN A N 1
ATOM 666 C CA . GLN A 1 84 ? 14.280 -5.525 -21.939 1.00 98.31 84 GLN A CA 1
ATOM 667 C C . GLN A 1 84 ? 14.550 -5.245 -20.455 1.00 98.31 84 GLN A C 1
ATOM 669 O O . GLN A 1 84 ? 13.657 -5.427 -19.626 1.00 98.31 84 GLN A O 1
ATOM 674 N N . ASP A 1 85 ? 15.741 -4.751 -20.121 1.00 98.06 85 ASP A N 1
ATOM 675 C CA . ASP A 1 85 ? 16.103 -4.386 -18.751 1.00 98.06 85 ASP A CA 1
ATOM 676 C C . ASP A 1 85 ? 15.255 -3.226 -18.224 1.00 98.06 85 ASP A C 1
ATOM 678 O O . ASP A 1 85 ? 14.775 -3.284 -17.091 1.00 98.06 85 ASP A O 1
ATOM 682 N N . ALA A 1 86 ? 14.987 -2.213 -19.052 1.00 98.31 86 ALA A N 1
ATOM 683 C CA . ALA A 1 86 ? 14.098 -1.110 -18.702 1.00 98.31 86 ALA A CA 1
ATOM 684 C C . ALA A 1 86 ? 12.672 -1.599 -18.389 1.00 98.31 86 ALA A C 1
ATOM 686 O O . ALA A 1 86 ? 12.094 -1.207 -17.375 1.00 98.31 86 ALA A O 1
ATOM 687 N N . GLU A 1 87 ? 12.117 -2.497 -19.207 1.00 98.31 87 GLU A N 1
ATOM 688 C CA . GLU A 1 87 ? 10.797 -3.094 -18.960 1.00 98.31 87 GLU A CA 1
ATOM 689 C C . GLU A 1 87 ? 10.784 -3.974 -17.701 1.00 98.31 87 GLU A C 1
ATOM 691 O O . GLU A 1 87 ? 9.844 -3.917 -16.905 1.00 98.31 87 GLU A O 1
ATOM 696 N N . ASN A 1 88 ? 11.843 -4.753 -17.467 1.00 98.38 88 ASN A N 1
ATOM 697 C CA . ASN A 1 88 ? 11.987 -5.555 -16.252 1.00 98.38 88 ASN A CA 1
ATOM 698 C C . ASN A 1 88 ? 12.064 -4.678 -14.996 1.00 98.38 88 ASN A C 1
ATOM 700 O O . ASN A 1 88 ? 11.389 -4.960 -14.003 1.00 98.38 88 ASN A O 1
ATOM 704 N N . LEU A 1 89 ? 12.853 -3.601 -15.031 1.00 98.50 89 LEU A N 1
ATOM 705 C CA . LEU A 1 89 ? 12.950 -2.636 -13.936 1.00 98.50 89 LEU A CA 1
ATOM 706 C C . LEU A 1 89 ? 11.613 -1.940 -13.690 1.00 98.50 89 LEU A C 1
ATOM 708 O O . LEU A 1 89 ? 11.198 -1.826 -12.540 1.00 98.50 89 LEU A O 1
ATOM 712 N N . LYS A 1 90 ? 10.898 -1.558 -14.751 1.00 98.50 90 LYS A N 1
ATOM 713 C CA . LYS A 1 90 ? 9.563 -0.963 -14.648 1.00 98.50 90 LYS A CA 1
ATOM 714 C C . LYS A 1 90 ? 8.568 -1.913 -13.981 1.00 98.50 90 LYS A C 1
ATOM 716 O O . LYS A 1 90 ? 7.862 -1.504 -13.066 1.00 98.50 90 LYS A O 1
ATOM 721 N N . ARG A 1 91 ? 8.560 -3.198 -14.356 1.00 98.56 91 ARG A N 1
ATOM 722 C CA . ARG A 1 91 ? 7.726 -4.219 -13.693 1.00 98.56 91 ARG A CA 1
ATOM 723 C C . ARG A 1 91 ? 8.076 -4.367 -12.216 1.00 98.56 91 ARG A C 1
ATOM 725 O O . ARG A 1 91 ? 7.183 -4.338 -11.373 1.00 98.56 91 ARG A O 1
ATOM 732 N N . ARG A 1 92 ? 9.367 -4.472 -11.888 1.00 98.44 92 ARG A N 1
ATOM 733 C CA . ARG A 1 92 ? 9.828 -4.567 -10.493 1.00 98.44 92 ARG A CA 1
ATOM 734 C C . ARG A 1 92 ? 9.448 -3.336 -9.675 1.00 98.44 92 ARG A C 1
ATOM 736 O O . ARG A 1 92 ? 9.053 -3.496 -8.526 1.00 98.44 92 ARG A O 1
ATOM 743 N N . LEU A 1 93 ? 9.532 -2.143 -10.263 1.00 98.44 93 LEU A N 1
ATOM 744 C CA . LEU A 1 93 ? 9.107 -0.901 -9.624 1.00 98.44 93 LEU A CA 1
ATOM 745 C C . LEU A 1 93 ? 7.610 -0.940 -9.310 1.00 98.44 93 LEU A C 1
ATOM 747 O O . LEU A 1 93 ? 7.245 -0.793 -8.151 1.00 98.44 93 LEU A O 1
ATOM 751 N N . THR A 1 94 ? 6.765 -1.264 -10.294 1.00 98.31 94 THR A N 1
ATOM 752 C CA . THR A 1 94 ? 5.312 -1.368 -10.066 1.00 98.31 94 THR A CA 1
ATOM 753 C C . THR A 1 94 ? 4.963 -2.421 -9.011 1.00 98.31 94 THR A C 1
ATOM 755 O O . THR A 1 94 ? 4.107 -2.201 -8.159 1.00 98.31 94 THR A O 1
ATOM 758 N N . GLN A 1 95 ? 5.668 -3.557 -8.993 1.00 98.50 95 GLN A N 1
ATOM 759 C CA . GLN A 1 95 ? 5.482 -4.575 -7.962 1.00 98.50 95 GLN A CA 1
ATOM 760 C C . GLN A 1 95 ? 5.887 -4.053 -6.575 1.00 98.50 95 GLN A C 1
ATOM 762 O O . GLN A 1 95 ? 5.164 -4.265 -5.606 1.00 98.50 95 GLN A O 1
ATOM 767 N N . ALA A 1 96 ? 7.013 -3.346 -6.468 1.00 98.12 96 ALA A N 1
ATOM 768 C CA . ALA A 1 96 ? 7.451 -2.753 -5.210 1.00 98.12 96 ALA A CA 1
ATOM 769 C C . ALA A 1 96 ? 6.474 -1.677 -4.708 1.00 98.12 96 ALA A C 1
ATOM 771 O O . ALA A 1 96 ? 6.164 -1.659 -3.520 1.00 98.12 96 ALA A O 1
ATOM 772 N N . GLU A 1 97 ? 5.948 -0.832 -5.597 1.00 98.38 97 GLU A N 1
ATOM 773 C CA . GLU A 1 97 ? 4.939 0.187 -5.279 1.00 98.38 97 GLU A CA 1
ATOM 774 C C . GLU A 1 97 ? 3.651 -0.452 -4.749 1.00 98.38 97 GLU A C 1
ATOM 776 O O . GLU A 1 97 ? 3.191 -0.097 -3.667 1.00 98.38 97 GLU A O 1
ATOM 781 N N . THR A 1 98 ? 3.123 -1.472 -5.437 1.00 98.25 98 THR A N 1
ATOM 782 C CA . THR A 1 98 ? 1.912 -2.180 -4.978 1.00 98.25 98 THR A CA 1
ATOM 783 C C . THR A 1 98 ? 2.098 -2.854 -3.617 1.00 98.25 98 THR A C 1
ATOM 785 O O . THR A 1 98 ? 1.202 -2.800 -2.771 1.00 98.25 98 THR A O 1
ATOM 788 N N . LEU A 1 99 ? 3.267 -3.455 -3.365 1.00 98.31 99 LEU A N 1
ATOM 789 C CA . LEU A 1 99 ? 3.592 -4.027 -2.059 1.00 98.31 99 LEU A CA 1
ATOM 790 C C . LEU A 1 99 ? 3.677 -2.942 -0.983 1.00 98.31 99 LEU A C 1
ATOM 792 O O . LEU A 1 99 ? 3.145 -3.134 0.109 1.00 98.31 99 LEU A O 1
ATOM 796 N N . ASN A 1 100 ? 4.290 -1.799 -1.289 1.00 98.00 100 ASN A N 1
ATOM 797 C CA . ASN A 1 100 ? 4.400 -0.677 -0.361 1.00 98.00 100 ASN A CA 1
ATOM 798 C C . ASN A 1 100 ? 3.017 -0.124 0.013 1.00 98.00 100 ASN A C 1
ATOM 800 O O . ASN A 1 100 ? 2.713 0.012 1.195 1.00 98.00 100 ASN A O 1
ATOM 804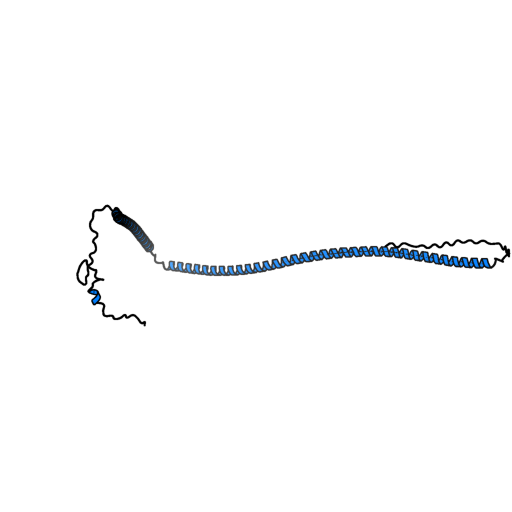 N N . ASP A 1 101 ? 2.139 0.073 -0.971 1.00 98.44 101 ASP A N 1
ATOM 805 C CA . ASP A 1 101 ? 0.760 0.508 -0.741 1.00 98.44 101 ASP A CA 1
ATOM 806 C C . ASP A 1 101 ? -0.023 -0.489 0.122 1.00 98.44 101 ASP A C 1
ATOM 808 O O . ASP A 1 101 ? -0.753 -0.091 1.033 1.00 98.44 101 ASP A O 1
ATOM 812 N N . SER A 1 102 ? 0.138 -1.793 -0.129 1.00 98.12 102 SER A N 1
ATOM 813 C CA . SER A 1 102 ? -0.505 -2.832 0.684 1.00 98.12 102 SER A CA 1
ATOM 814 C C . SER A 1 102 ? 0.001 -2.826 2.131 1.00 98.12 102 SER A C 1
ATOM 816 O O . SER A 1 102 ? -0.796 -2.898 3.070 1.00 98.12 102 SER A O 1
ATOM 818 N N . LEU A 1 103 ? 1.314 -2.657 2.321 1.00 98.38 103 LEU A N 1
ATOM 819 C CA . LEU A 1 103 ? 1.943 -2.606 3.634 1.00 98.38 103 LEU A CA 1
ATOM 820 C C . LEU A 1 103 ? 1.525 -1.349 4.396 1.00 98.38 103 LEU A C 1
ATOM 822 O O . LEU A 1 103 ? 1.214 -1.432 5.581 1.00 98.38 103 LEU A O 1
ATOM 826 N N . LYS A 1 104 ? 1.452 -0.203 3.715 1.00 98.44 104 LYS A N 1
ATOM 827 C CA . LYS A 1 104 ? 0.988 1.058 4.292 1.00 98.44 104 LYS A CA 1
ATOM 828 C C . LYS A 1 104 ? -0.450 0.943 4.800 1.00 98.44 104 LYS A C 1
ATOM 830 O O . LYS A 1 104 ? -0.710 1.288 5.948 1.00 98.44 104 LYS A O 1
ATOM 835 N N . ARG A 1 105 ? -1.357 0.365 4.004 1.00 98.00 105 ARG A N 1
ATOM 836 C CA . ARG A 1 105 ? -2.744 0.102 4.436 1.00 98.00 105 ARG A CA 1
ATOM 837 C C . ARG A 1 105 ? -2.804 -0.844 5.635 1.00 98.00 105 ARG A C 1
ATOM 839 O O . ARG A 1 105 ? -3.566 -0.605 6.565 1.00 98.00 105 ARG A O 1
ATOM 846 N N . SER A 1 106 ? -1.994 -1.906 5.634 1.00 98.19 106 SER A N 1
ATOM 847 C CA . SER A 1 106 ? -1.913 -2.829 6.773 1.00 98.19 106 SER A CA 1
ATOM 848 C C . SER A 1 106 ? -1.380 -2.144 8.033 1.00 98.19 106 SER A C 1
ATOM 850 O O . SER A 1 106 ? -1.834 -2.456 9.131 1.00 98.19 106 SER A O 1
ATOM 852 N N . TYR A 1 107 ? -0.420 -1.231 7.887 1.00 98.12 107 TYR A N 1
ATOM 853 C CA . TYR A 1 107 ? 0.143 -0.467 8.993 1.00 98.12 107 TYR A CA 1
ATOM 854 C C . TYR A 1 107 ? -0.883 0.504 9.584 1.00 98.12 107 TYR A C 1
ATOM 856 O O . TYR A 1 107 ? -1.077 0.515 10.796 1.00 98.12 107 TYR A O 1
ATOM 864 N N . GLU A 1 108 ? -1.592 1.255 8.740 1.00 98.00 108 GLU A N 1
ATOM 865 C CA . GLU A 1 108 ? -2.674 2.157 9.159 1.00 98.00 108 GLU A CA 1
ATOM 866 C C . GLU A 1 108 ? -3.797 1.387 9.877 1.00 98.00 108 GLU A C 1
ATOM 868 O O . GLU A 1 108 ? -4.239 1.788 10.953 1.00 98.00 108 GLU A O 1
ATOM 873 N N . ALA A 1 109 ? -4.202 0.225 9.351 1.00 97.94 109 ALA A N 1
ATOM 874 C CA . ALA A 1 109 ? -5.185 -0.639 10.008 1.00 97.94 109 ALA A CA 1
ATOM 875 C C . ALA A 1 109 ? -4.699 -1.149 11.377 1.00 97.94 109 ALA A C 1
ATOM 877 O O . ALA A 1 109 ? -5.455 -1.145 12.349 1.00 97.94 109 ALA A O 1
ATOM 878 N N . ALA A 1 110 ? -3.429 -1.555 11.480 1.00 98.06 110 ALA A N 1
ATOM 879 C CA . ALA A 1 110 ? -2.843 -1.985 12.747 1.00 98.06 110 ALA A CA 1
ATOM 880 C C . ALA A 1 110 ? -2.770 -0.841 13.772 1.00 98.06 110 ALA A C 1
ATOM 882 O O . ALA A 1 110 ? -3.012 -1.072 14.955 1.00 98.06 110 ALA A O 1
ATOM 883 N N . GLN A 1 111 ? -2.480 0.392 13.340 1.00 98.19 111 GLN A N 1
ATOM 884 C CA . GLN A 1 111 ? -2.492 1.562 14.222 1.00 98.19 111 GLN A CA 1
ATOM 885 C C . GLN A 1 111 ? -3.882 1.819 14.812 1.00 98.19 111 GLN A C 1
ATOM 887 O O . GLN A 1 111 ? -3.989 1.997 16.025 1.00 98.19 111 GLN A O 1
ATOM 892 N N . LEU A 1 112 ? -4.936 1.758 13.992 1.00 97.94 112 LEU A N 1
ATOM 893 C CA . LEU A 1 112 ? -6.315 1.918 14.465 1.00 97.94 112 LEU A CA 1
ATOM 894 C C . LEU A 1 112 ? -6.688 0.851 15.502 1.00 97.94 112 LEU A C 1
ATOM 896 O O . LEU A 1 112 ? -7.231 1.178 16.556 1.00 97.94 112 LEU A O 1
ATOM 900 N N . LEU A 1 113 ? -6.322 -0.411 15.256 1.00 98.00 113 LEU A N 1
ATOM 901 C CA . LEU A 1 113 ? -6.555 -1.499 16.213 1.00 98.00 113 LEU A CA 1
ATOM 902 C C . LEU A 1 113 ? -5.804 -1.288 17.533 1.00 98.00 113 LEU A C 1
ATOM 904 O O . LEU A 1 113 ? -6.338 -1.602 18.598 1.00 98.00 113 LEU A O 1
ATOM 908 N N . ILE A 1 114 ? -4.579 -0.754 17.489 1.00 97.94 114 ILE A N 1
ATOM 909 C CA . ILE A 1 114 ? -3.797 -0.419 18.689 1.00 97.94 114 ILE A CA 1
ATOM 910 C C . ILE A 1 114 ? -4.470 0.706 19.483 1.00 97.94 114 ILE A C 1
ATOM 912 O O . ILE A 1 114 ? -4.502 0.657 20.713 1.00 97.94 114 ILE A O 1
ATOM 916 N N . GLU A 1 115 ? -4.994 1.733 18.816 1.00 97.44 115 GLU A N 1
ATOM 917 C CA . GLU A 1 115 ? -5.718 2.816 19.489 1.00 97.44 115 GLU A CA 1
ATOM 918 C C . GLU A 1 115 ? -7.015 2.319 20.132 1.00 97.44 115 GLU A C 1
ATOM 920 O O . GLU A 1 115 ? -7.279 2.629 21.296 1.00 97.44 115 GLU A O 1
ATOM 925 N N . GLU A 1 116 ? -7.774 1.480 19.427 1.00 97.62 116 GLU A N 1
ATOM 926 C CA . GLU A 1 116 ? -8.993 0.860 19.948 1.00 97.62 116 GLU A CA 1
ATOM 927 C C . GLU A 1 116 ? -8.703 -0.039 21.159 1.00 97.62 116 GLU A C 1
ATOM 929 O O . GLU A 1 116 ? -9.359 0.076 22.198 1.00 97.62 116 GLU A O 1
ATOM 934 N N . THR A 1 117 ? -7.672 -0.887 21.083 1.00 97.62 117 THR A N 1
ATOM 935 C CA . THR A 1 117 ? -7.272 -1.727 22.225 1.00 97.62 117 THR A CA 1
ATOM 936 C C . THR A 1 117 ? -6.791 -0.896 23.408 1.00 97.62 117 THR A C 1
ATOM 938 O O . THR A 1 117 ? -7.160 -1.208 24.539 1.00 97.62 117 THR A O 1
ATOM 941 N N . LYS A 1 118 ? -6.045 0.193 23.187 1.00 97.88 118 LYS A N 1
ATOM 942 C CA . LYS A 1 118 ? -5.661 1.124 24.264 1.00 97.88 118 LYS A CA 1
ATOM 943 C C . LYS A 1 118 ? -6.876 1.784 24.915 1.00 97.88 118 LYS A C 1
ATOM 945 O O . LYS A 1 118 ? -6.926 1.886 26.141 1.00 97.88 118 LYS A O 1
ATOM 950 N N . ALA A 1 119 ? -7.855 2.224 24.123 1.00 97.62 119 ALA A N 1
ATOM 951 C CA . ALA A 1 119 ? -9.086 2.817 24.640 1.00 97.62 119 ALA A CA 1
ATOM 952 C C . ALA A 1 119 ? -9.889 1.802 25.470 1.00 97.62 119 ALA A C 1
ATOM 954 O O . ALA A 1 119 ? -10.288 2.101 26.598 1.00 97.62 119 ALA A O 1
ATOM 955 N N . SER A 1 120 ? -10.046 0.580 24.954 1.00 97.62 120 SER A N 1
ATOM 956 C CA . SER A 1 120 ? -10.710 -0.523 25.653 1.00 97.62 120 SER A CA 1
ATOM 957 C C . SER A 1 120 ? -9.990 -0.893 26.954 1.00 97.62 120 SER A C 1
ATOM 959 O O . SER A 1 120 ? -10.621 -0.990 28.006 1.00 97.62 120 SER A O 1
ATOM 961 N N . GLN A 1 121 ? -8.658 -0.989 26.935 1.00 97.81 121 GLN A N 1
ATOM 962 C CA . GLN A 1 121 ? -7.852 -1.265 28.126 1.00 97.81 121 GLN A CA 1
ATOM 963 C C . GLN A 1 121 ? -8.012 -0.174 29.191 1.00 97.81 121 GLN A C 1
ATOM 965 O O . GLN A 1 121 ? -8.156 -0.479 30.376 1.00 97.81 121 GLN A O 1
ATOM 970 N N . LYS A 1 122 ? -8.033 1.103 28.789 1.00 97.94 122 LYS A N 1
ATOM 971 C CA . LYS A 1 122 ? -8.278 2.220 29.711 1.00 97.94 122 LYS A CA 1
ATOM 972 C C . LYS A 1 122 ? -9.666 2.124 30.347 1.00 97.94 122 LYS A C 1
ATOM 974 O O . LYS A 1 122 ? -9.793 2.312 31.556 1.00 97.94 122 LYS A O 1
ATOM 979 N N . GLN A 1 123 ? -10.687 1.791 29.557 1.00 97.50 123 GLN A N 1
ATOM 980 C CA . GLN A 1 123 ? -12.043 1.594 30.066 1.00 97.50 123 GLN A CA 1
ATOM 981 C C . GLN A 1 123 ? -12.115 0.418 31.047 1.00 97.50 123 GLN A C 1
ATOM 983 O O . GLN A 1 123 ? -12.720 0.544 32.110 1.00 97.50 123 GLN A O 1
ATOM 988 N N . GLN A 1 124 ? -11.474 -0.707 30.724 1.00 97.38 124 GLN A N 1
ATOM 989 C CA . GLN A 1 124 ? -11.403 -1.868 31.611 1.00 97.38 124 GLN A CA 1
ATOM 990 C C . GLN A 1 124 ? -10.687 -1.538 32.922 1.00 97.38 124 GLN A C 1
ATOM 992 O O . GLN A 1 124 ? -11.190 -1.893 33.982 1.00 97.38 124 GLN A O 1
ATOM 997 N N . SER A 1 125 ? -9.571 -0.805 32.873 1.00 97.88 125 SER A N 1
ATOM 998 C CA . SER A 1 125 ? -8.854 -0.357 34.074 1.00 97.88 125 SER A CA 1
ATOM 999 C C . SER A 1 125 ? -9.727 0.522 34.969 1.00 97.88 125 SER A C 1
ATOM 1001 O O . SER A 1 125 ? -9.713 0.357 36.184 1.00 97.88 125 SER A O 1
ATOM 1003 N N . HIS A 1 126 ? -10.491 1.446 34.387 1.00 97.94 126 HIS A N 1
ATOM 1004 C CA . HIS A 1 126 ? -11.397 2.309 35.143 1.00 97.94 126 HIS A CA 1
ATOM 1005 C C . HIS A 1 126 ? -12.576 1.524 35.739 1.00 97.94 126 HIS A C 1
ATOM 1007 O O . HIS A 1 126 ? -12.956 1.742 36.886 1.00 97.94 126 HIS A O 1
ATOM 1013 N N . ASN A 1 127 ? -13.141 0.574 34.989 1.00 97.88 127 ASN A N 1
ATOM 1014 C CA . ASN A 1 127 ? -14.182 -0.308 35.511 1.00 97.88 127 ASN A CA 1
ATOM 1015 C C . ASN A 1 127 ? -13.652 -1.184 36.658 1.00 97.88 127 ASN A C 1
ATOM 1017 O O . ASN A 1 127 ? -14.342 -1.334 37.657 1.00 97.88 127 ASN A O 1
ATOM 1021 N N . ALA A 1 128 ? -12.431 -1.717 36.545 1.00 97.81 128 ALA A N 1
ATOM 1022 C CA . ALA A 1 128 ? -11.802 -2.498 37.608 1.00 97.81 128 ALA A CA 1
ATOM 1023 C C . ALA A 1 128 ? -11.620 -1.674 38.893 1.00 97.81 128 ALA A C 1
ATOM 1025 O O . ALA A 1 128 ? -11.978 -2.149 39.963 1.00 97.81 128 ALA A O 1
ATOM 1026 N N . GLN A 1 129 ? -11.166 -0.418 38.781 1.00 97.81 129 GLN A N 1
ATOM 1027 C CA . GLN A 1 129 ? -11.070 0.496 39.928 1.00 97.81 129 GLN A CA 1
ATOM 1028 C C . GLN A 1 129 ? -12.423 0.713 40.611 1.00 97.81 129 GLN A C 1
ATOM 1030 O O . GLN A 1 129 ? -12.509 0.613 41.829 1.00 97.81 129 GLN A O 1
ATOM 1035 N N . LYS A 1 130 ? -13.490 0.941 39.836 1.00 97.75 130 LYS A N 1
ATOM 1036 C CA . LYS A 1 130 ? -14.845 1.082 40.390 1.00 97.75 130 LYS A CA 1
ATOM 1037 C C . LYS A 1 130 ? -15.311 -0.169 41.126 1.00 97.75 130 LYS A C 1
ATOM 1039 O O . LYS A 1 130 ? -15.867 -0.062 42.212 1.00 97.75 130 LYS A O 1
ATOM 1044 N N . VAL A 1 131 ? -15.074 -1.348 40.550 1.00 97.94 131 VAL A N 1
ATOM 1045 C CA . VAL A 1 131 ? -15.423 -2.614 41.208 1.00 97.94 131 VAL A CA 1
ATOM 1046 C C . VAL A 1 131 ? -14.624 -2.796 42.500 1.00 97.94 131 VAL A C 1
ATOM 1048 O O . VAL A 1 131 ? -15.192 -3.226 43.500 1.00 97.94 131 VAL A O 1
ATOM 1051 N N . ASP A 1 132 ? -13.338 -2.441 42.517 1.00 97.50 132 ASP A N 1
ATOM 1052 C CA . ASP A 1 132 ? -12.512 -2.507 43.728 1.00 97.50 132 ASP A CA 1
ATOM 1053 C C . ASP A 1 132 ? -12.985 -1.518 44.811 1.00 97.50 132 ASP A C 1
ATOM 1055 O O . ASP A 1 132 ? -13.022 -1.872 45.992 1.00 97.50 132 ASP A O 1
ATOM 1059 N N . GLU A 1 133 ? -13.404 -0.307 44.432 1.00 97.50 133 GLU A N 1
ATOM 1060 C CA . GLU A 1 133 ? -14.009 0.672 45.346 1.00 97.50 133 GLU A CA 1
ATOM 1061 C C . GLU A 1 133 ? -15.326 0.152 45.939 1.00 97.50 133 GLU A C 1
ATOM 1063 O O . GLU A 1 133 ? -15.494 0.140 47.161 1.00 97.50 133 GLU A O 1
ATOM 1068 N N . GLU A 1 134 ? -16.243 -0.333 45.097 1.00 97.44 134 GLU A N 1
ATOM 1069 C CA . GLU A 1 134 ? -17.515 -0.924 45.531 1.00 97.44 134 GLU A CA 1
ATOM 1070 C C . GLU A 1 134 ? -17.288 -2.122 46.457 1.00 97.44 134 GLU A C 1
ATOM 1072 O O . GLU A 1 134 ? -17.940 -2.247 47.497 1.00 97.44 134 GLU A O 1
ATOM 1077 N N . ARG A 1 135 ? -16.320 -2.979 46.121 1.00 97.81 135 ARG A N 1
ATOM 1078 C CA . ARG A 1 135 ? -15.931 -4.117 46.949 1.00 97.81 135 ARG A CA 1
ATOM 1079 C C . ARG A 1 135 ? -15.415 -3.663 48.314 1.00 97.81 135 ARG A C 1
ATOM 1081 O O . ARG A 1 135 ? -15.864 -4.210 49.315 1.00 97.81 135 ARG A O 1
ATOM 1088 N N . SER A 1 136 ? -14.532 -2.666 48.371 1.00 97.62 136 SER A N 1
ATOM 1089 C CA . SER A 1 136 ? -14.010 -2.112 49.631 1.00 97.62 136 SER A CA 1
ATOM 1090 C C . SER A 1 136 ? -15.130 -1.552 50.519 1.00 97.62 136 SER A C 1
ATOM 1092 O O . SER A 1 136 ? -15.192 -1.831 51.719 1.00 97.62 136 SER A O 1
ATOM 1094 N N . VAL A 1 137 ? -16.088 -0.833 49.923 1.00 97.50 137 VAL A N 1
ATOM 1095 C CA . VAL A 1 137 ? -17.266 -0.310 50.634 1.00 97.50 137 VAL A CA 1
ATOM 1096 C C . VAL A 1 137 ? -18.130 -1.444 51.195 1.00 97.50 137 VAL A C 1
ATOM 1098 O O . VAL A 1 137 ? -18.559 -1.385 52.351 1.00 97.50 137 VAL A O 1
ATOM 1101 N N . LEU A 1 138 ? -18.382 -2.491 50.405 1.00 97.06 138 LEU A N 1
ATOM 1102 C CA . LEU A 1 138 ? -19.146 -3.656 50.855 1.00 97.06 138 LEU A CA 1
ATOM 1103 C C . LEU A 1 138 ? -18.413 -4.435 51.952 1.00 97.06 138 LEU A C 1
ATOM 1105 O O . LEU A 1 138 ? -19.048 -4.833 52.927 1.00 97.06 138 LEU A O 1
ATOM 1109 N N . GLU A 1 139 ? -17.096 -4.616 51.831 1.00 97.25 139 GLU A N 1
ATOM 1110 C CA . GLU A 1 139 ? -16.258 -5.246 52.857 1.00 97.25 139 GLU A CA 1
ATOM 1111 C C . GLU A 1 139 ? -16.341 -4.474 54.185 1.00 97.25 139 GLU A C 1
ATOM 1113 O O . GLU A 1 139 ? -16.602 -5.089 55.220 1.00 97.25 139 GLU A O 1
ATOM 1118 N N . SER A 1 140 ? -16.237 -3.138 54.165 1.00 96.75 140 SER A N 1
ATOM 1119 C CA . SER A 1 140 ? -16.422 -2.304 55.366 1.00 96.75 140 SER A CA 1
ATOM 1120 C C . SER A 1 140 ? -17.809 -2.491 55.980 1.00 96.75 140 SER A C 1
ATOM 1122 O O . SER A 1 140 ? -17.930 -2.739 57.176 1.00 96.75 140 SER A O 1
ATOM 1124 N N . LYS A 1 141 ? -18.867 -2.453 55.161 1.0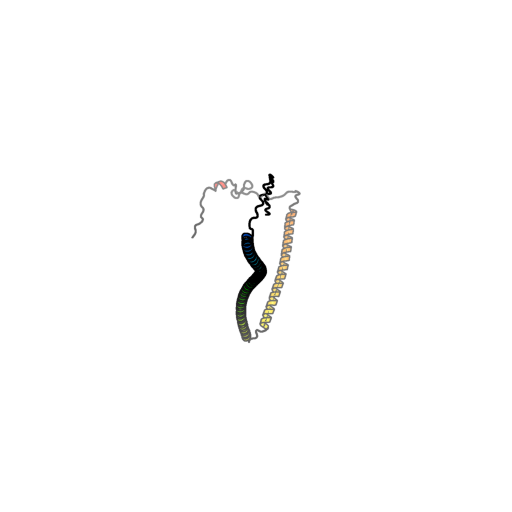0 97.31 141 LYS A N 1
ATOM 1125 C CA . LYS A 1 141 ? -20.247 -2.615 55.639 1.00 97.31 141 LYS A CA 1
ATOM 1126 C C . LYS A 1 141 ? -20.497 -3.996 56.249 1.00 97.31 141 LYS A C 1
ATOM 1128 O O . LYS A 1 141 ? -21.247 -4.113 57.215 1.00 97.31 141 LYS A O 1
ATOM 1133 N N . ILE A 1 142 ? -19.883 -5.046 55.701 1.00 96.50 142 ILE A N 1
ATOM 1134 C CA . ILE A 1 142 ? -19.939 -6.396 56.276 1.00 96.50 142 ILE A CA 1
ATOM 1135 C C . ILE A 1 142 ? -19.283 -6.406 57.658 1.00 96.50 142 ILE A C 1
ATOM 1137 O O . ILE A 1 142 ? -19.861 -6.971 58.585 1.00 96.50 142 ILE A O 1
ATOM 1141 N N . VAL A 1 143 ? -18.114 -5.777 57.809 1.00 96.69 143 VAL A N 1
ATOM 1142 C CA . VAL A 1 143 ? -17.431 -5.667 59.107 1.00 96.69 143 VAL A CA 1
ATOM 1143 C C . VAL A 1 143 ? -18.295 -4.899 60.110 1.00 96.69 143 VAL A C 1
ATOM 1145 O O . VAL A 1 143 ? -18.508 -5.392 61.217 1.00 96.69 143 VAL A O 1
ATOM 1148 N N . ASP A 1 144 ? -18.864 -3.758 59.719 1.00 95.38 144 ASP A N 1
ATOM 1149 C CA . ASP A 1 144 ? -19.740 -2.955 60.582 1.00 95.38 144 ASP A CA 1
ATOM 1150 C C . ASP A 1 144 ? -20.963 -3.759 61.053 1.00 95.38 144 ASP A C 1
ATOM 1152 O O . ASP A 1 144 ? -21.251 -3.825 62.250 1.00 95.38 144 ASP A O 1
ATOM 1156 N N . LEU A 1 145 ? -21.638 -4.460 60.133 1.00 95.62 145 LEU A N 1
ATOM 1157 C CA . LEU A 1 145 ? -22.774 -5.331 60.453 1.00 95.62 145 LEU A CA 1
ATOM 1158 C C . LEU A 1 145 ? -22.374 -6.506 61.358 1.00 95.62 145 LEU A C 1
ATOM 1160 O O . LEU A 1 145 ? -23.141 -6.898 62.239 1.00 95.62 145 LEU A O 1
ATOM 1164 N N . GLN A 1 146 ? -21.183 -7.084 61.173 1.00 94.38 146 GLN A N 1
ATOM 1165 C CA . GLN A 1 146 ? -20.664 -8.133 62.058 1.00 94.38 146 GLN A CA 1
ATOM 1166 C C . GLN A 1 146 ? -20.418 -7.605 63.477 1.00 94.38 146 GLN A C 1
ATOM 1168 O O . GLN A 1 146 ? -20.744 -8.298 64.446 1.00 94.38 146 GLN A O 1
ATOM 1173 N N . VAL A 1 147 ? -19.884 -6.387 63.610 1.00 93.31 147 VAL A N 1
ATOM 1174 C CA . VAL A 1 147 ? -19.689 -5.717 64.904 1.00 93.31 147 VAL A CA 1
ATOM 1175 C C . VAL A 1 147 ? -21.034 -5.429 65.573 1.00 93.31 147 VAL A C 1
ATOM 1177 O O . VAL A 1 147 ? -21.202 -5.745 66.752 1.00 93.31 147 VAL A O 1
ATOM 1180 N N . GLU A 1 148 ? -22.013 -4.903 64.836 1.00 91.62 148 GLU A N 1
ATOM 1181 C CA . GLU A 1 148 ? -23.356 -4.617 65.351 1.00 91.62 148 GLU A CA 1
ATOM 1182 C C . GLU A 1 148 ? -24.080 -5.896 65.807 1.00 91.62 148 GLU A C 1
ATOM 1184 O O . GLU A 1 148 ? -24.612 -5.956 66.918 1.00 91.62 148 GLU A O 1
ATOM 1189 N N . LEU A 1 149 ? -24.010 -6.974 65.017 1.00 89.62 149 LEU A N 1
ATOM 1190 C CA . LEU A 1 149 ? -24.525 -8.291 65.407 1.00 89.62 149 LEU A CA 1
ATOM 1191 C C . LEU A 1 149 ? -23.840 -8.835 66.665 1.00 89.62 149 LEU A C 1
ATOM 1193 O O . LEU A 1 149 ? -24.504 -9.412 67.531 1.00 89.62 149 LEU A O 1
ATOM 1197 N N . ALA A 1 150 ? -22.520 -8.673 66.784 1.00 88.31 150 ALA A N 1
ATOM 1198 C CA . ALA A 1 150 ? -21.785 -9.083 67.975 1.00 88.31 150 ALA A CA 1
ATOM 1199 C C . ALA A 1 150 ? -22.202 -8.261 69.205 1.00 88.31 150 ALA A C 1
ATOM 1201 O O . ALA A 1 150 ? -22.388 -8.834 70.280 1.00 88.31 150 ALA A O 1
ATOM 1202 N N . ALA A 1 151 ? -22.409 -6.949 69.054 1.00 86.56 151 ALA A N 1
ATOM 1203 C CA . ALA A 1 151 ? -22.886 -6.065 70.114 1.00 86.56 151 ALA A CA 1
ATOM 1204 C C . ALA A 1 151 ? -24.311 -6.421 70.567 1.00 86.56 151 ALA A C 1
ATOM 1206 O O . ALA A 1 151 ? -24.550 -6.548 71.767 1.00 86.56 151 ALA A O 1
ATOM 1207 N N . LEU A 1 152 ? -25.232 -6.686 69.633 1.00 82.19 152 LEU A N 1
ATOM 1208 C CA . LEU A 1 152 ? -26.592 -7.152 69.933 1.00 82.19 152 LEU A CA 1
ATOM 1209 C C . LEU A 1 152 ? -26.592 -8.499 70.666 1.00 82.19 152 LEU A C 1
ATOM 1211 O O . LEU A 1 152 ? -27.339 -8.680 71.629 1.00 82.19 152 LEU A O 1
ATOM 1215 N N . LYS A 1 153 ? -25.722 -9.435 70.268 1.00 78.19 153 LYS A N 1
ATOM 1216 C CA . LYS A 1 153 ? -25.531 -10.701 70.995 1.00 78.19 153 LYS A CA 1
ATOM 1217 C C . LYS A 1 153 ? -24.978 -10.484 72.406 1.00 78.19 153 LYS A C 1
ATOM 1219 O O . LYS A 1 153 ? -25.386 -11.190 73.320 1.00 78.19 153 LYS A O 1
ATOM 1224 N N . LYS A 1 154 ? -24.087 -9.506 72.601 1.00 69.25 154 LYS A N 1
ATOM 1225 C CA . LYS A 1 154 ? -23.499 -9.176 73.912 1.00 69.25 154 LYS A CA 1
ATOM 1226 C C . LYS A 1 154 ? -24.459 -8.406 74.829 1.00 69.25 154 LYS A C 1
ATOM 1228 O O . LYS A 1 154 ? -24.389 -8.580 76.036 1.00 69.25 154 LYS A O 1
ATOM 1233 N N . GLY A 1 155 ? -25.362 -7.595 74.270 1.00 57.00 155 GLY A N 1
ATOM 1234 C CA . GLY A 1 155 ? -26.460 -6.940 74.997 1.00 57.00 155 GLY A CA 1
ATOM 1235 C C . GLY A 1 155 ? -27.585 -7.903 75.402 1.00 57.00 155 GLY A C 1
ATOM 1236 O O . GLY A 1 155 ? -28.308 -7.645 76.359 1.00 57.00 155 GLY A O 1
ATOM 1237 N N . LYS A 1 156 ? -27.682 -9.061 74.736 1.00 50.44 156 LYS A N 1
ATOM 1238 C CA . LYS A 1 156 ? -28.525 -10.213 75.100 1.00 50.44 156 LYS A CA 1
ATOM 1239 C C . LYS A 1 156 ? -27.802 -11.192 76.043 1.00 50.44 156 LYS A C 1
ATOM 1241 O O . LYS A 1 156 ? -27.810 -12.401 75.841 1.00 50.44 156 LYS A O 1
ATOM 1246 N N . THR A 1 157 ? -27.195 -10.680 77.113 1.00 45.41 157 THR A N 1
ATOM 1247 C CA . THR A 1 157 ? -26.879 -11.480 78.317 1.00 45.41 157 THR A CA 1
ATOM 1248 C C . THR A 1 157 ? -27.976 -11.379 79.378 1.00 45.41 157 THR A C 1
ATOM 1250 O O . THR A 1 157 ? -27.743 -11.628 80.556 1.00 45.41 157 THR A O 1
ATOM 1253 N N . GLN A 1 158 ? -29.191 -11.030 78.973 1.00 47.38 158 GLN A N 1
ATOM 1254 C CA . GLN A 1 158 ? -30.373 -11.666 79.530 1.00 47.38 158 GLN A CA 1
ATOM 1255 C C . GLN A 1 158 ? -30.906 -12.595 78.447 1.00 47.38 158 GLN A C 1
ATOM 1257 O O . GLN A 1 158 ? -30.866 -12.211 77.271 1.00 47.38 158 GLN A O 1
ATOM 1262 N N . PRO A 1 159 ? -31.399 -13.795 78.798 1.00 47.97 159 PRO A N 1
ATOM 1263 C CA . PRO A 1 159 ? -32.237 -14.504 77.861 1.00 47.97 159 PRO A CA 1
ATOM 1264 C C . PRO A 1 159 ? -33.375 -13.523 77.572 1.00 47.97 159 PRO A C 1
ATOM 1266 O O . PRO A 1 159 ? -34.167 -13.213 78.459 1.00 47.97 159 PRO A O 1
ATOM 1269 N N . VAL A 1 160 ? -33.450 -12.990 76.348 1.00 53.25 160 VAL A N 1
ATOM 1270 C CA . VAL A 1 160 ? -34.784 -12.777 75.794 1.00 53.25 160 VAL A CA 1
ATOM 1271 C C . VAL A 1 160 ? -35.322 -14.182 75.806 1.00 53.25 160 VAL A C 1
ATOM 1273 O O . VAL A 1 160 ? -34.850 -15.032 75.054 1.00 53.25 160 VAL A O 1
ATOM 1276 N N . THR A 1 161 ? -36.102 -14.447 76.845 1.00 57.28 161 THR A N 1
ATOM 1277 C CA . THR A 1 161 ? -36.683 -15.738 77.115 1.00 57.28 161 THR A CA 1
ATOM 1278 C C . THR A 1 161 ? -37.263 -16.203 75.790 1.00 57.28 161 THR A C 1
ATOM 1280 O O . THR A 1 161 ? -37.940 -15.422 75.118 1.00 57.28 161 THR A O 1
ATOM 1283 N N . ASP A 1 162 ? -37.002 -17.450 75.397 1.00 57.09 162 ASP A N 1
ATOM 1284 C CA . ASP A 1 162 ? -37.794 -18.089 74.339 1.00 57.09 162 ASP A CA 1
ATOM 1285 C C . ASP A 1 162 ? -39.290 -17.839 74.594 1.00 57.09 162 ASP A C 1
ATOM 1287 O O . ASP A 1 162 ? -40.042 -17.654 73.652 1.00 57.09 162 ASP A O 1
ATOM 1291 N N . GLN A 1 163 ? -39.678 -17.657 75.865 1.00 61.78 163 GLN A N 1
ATOM 1292 C CA . GLN A 1 163 ? -40.962 -17.118 76.294 1.00 61.78 163 GLN A CA 1
ATOM 1293 C C . GLN A 1 163 ? -41.391 -15.829 75.576 1.00 61.78 163 GLN A C 1
ATOM 1295 O O . GLN A 1 163 ? -42.460 -15.826 75.010 1.00 61.78 163 GLN A O 1
ATOM 1300 N N . SER A 1 164 ? -40.594 -14.757 75.499 1.00 68.38 164 SER A N 1
ATOM 1301 C CA . SER A 1 164 ? -41.033 -13.517 74.829 1.00 68.38 164 SER A CA 1
ATOM 1302 C C . SER A 1 164 ? -41.213 -13.681 73.316 1.00 68.38 164 SER A C 1
ATOM 1304 O O . SER A 1 164 ? -42.022 -12.970 72.726 1.00 68.38 164 SER A O 1
ATOM 1306 N N . TYR A 1 165 ? -40.455 -14.576 72.676 1.00 73.06 165 TYR A N 1
ATOM 1307 C CA . TYR A 1 165 ? -40.608 -14.860 71.248 1.00 73.06 165 TYR A CA 1
ATOM 1308 C C . TYR A 1 165 ? -41.795 -15.792 70.984 1.00 73.06 165 TYR A C 1
ATOM 1310 O O . TYR A 1 165 ? -42.570 -15.537 70.067 1.00 73.06 165 TYR A O 1
ATOM 1318 N N . GLU A 1 166 ? -41.969 -16.826 71.807 1.00 77.81 166 GLU A N 1
ATOM 1319 C CA . GLU A 1 166 ? -43.121 -17.729 71.759 1.00 77.81 166 GLU A CA 1
ATOM 1320 C C . GLU A 1 166 ? -44.421 -17.018 72.161 1.00 77.81 166 GLU A C 1
ATOM 1322 O O . GLU A 1 166 ? -45.449 -17.265 71.543 1.00 77.81 166 GLU A O 1
ATOM 1327 N N . ASP A 1 167 ? -44.382 -16.063 73.094 1.00 81.06 167 ASP A N 1
ATOM 1328 C CA . ASP A 1 167 ? -45.525 -15.221 73.466 1.00 81.06 167 ASP A CA 1
ATOM 1329 C C . ASP A 1 167 ? -45.926 -14.323 72.284 1.00 81.06 167 ASP A C 1
ATOM 1331 O O . ASP A 1 167 ? -47.090 -14.305 71.892 1.00 81.06 167 ASP A O 1
ATOM 1335 N N . LEU A 1 168 ? -44.962 -13.647 71.639 1.00 84.69 168 LEU A N 1
ATOM 1336 C CA . LEU A 1 168 ? -45.219 -12.827 70.444 1.00 84.69 168 LEU A CA 1
ATOM 1337 C C . LEU A 1 168 ? -45.691 -13.663 69.248 1.00 84.69 168 LEU A C 1
ATOM 1339 O O . LEU A 1 168 ? -46.503 -13.208 68.444 1.00 84.69 168 LEU A O 1
ATOM 1343 N N . LYS A 1 169 ? -45.181 -14.887 69.106 1.00 87.62 169 LYS A N 1
ATOM 1344 C CA . LYS A 1 169 ? -45.587 -15.819 68.053 1.00 87.62 169 LYS A CA 1
ATOM 1345 C C . LYS A 1 169 ? -46.990 -16.370 68.310 1.00 87.62 169 LYS A C 1
ATOM 1347 O O . LYS A 1 169 ? -47.795 -16.378 67.386 1.00 87.62 169 LYS A O 1
ATOM 1352 N N . SER A 1 170 ? -47.309 -16.738 69.548 1.00 86.06 170 SER A N 1
ATOM 1353 C CA . SER A 1 170 ? -48.653 -17.149 69.962 1.00 86.06 170 SER A CA 1
ATOM 1354 C C . SER A 1 170 ? -49.659 -16.008 69.808 1.00 86.06 170 SER A C 1
ATOM 1356 O O . SER A 1 170 ? -50.785 -16.243 69.377 1.00 86.06 170 SER A O 1
ATOM 1358 N N . GLU A 1 171 ? -49.275 -14.773 70.136 1.00 89.19 171 GLU A N 1
ATOM 1359 C CA . GLU A 1 171 ? -50.110 -13.586 69.939 1.00 89.19 171 GLU A CA 1
ATOM 1360 C C . GLU A 1 171 ? -50.331 -13.307 68.445 1.00 89.19 171 GLU A C 1
ATOM 1362 O O . GLU A 1 171 ? -51.462 -13.070 68.021 1.00 89.19 171 GLU A O 1
ATOM 1367 N N . LYS A 1 172 ? -49.285 -13.433 67.616 1.00 91.19 172 LYS A N 1
ATOM 1368 C CA . LYS A 1 172 ? -49.393 -13.349 66.152 1.00 91.19 172 LYS A CA 1
ATOM 1369 C C . LYS A 1 172 ? -50.338 -14.411 65.591 1.00 91.19 172 LYS A C 1
ATOM 1371 O O . LYS A 1 172 ? -51.197 -14.079 64.782 1.00 91.19 172 LYS A O 1
ATOM 1376 N N . GLU A 1 173 ? -50.207 -15.663 66.023 1.00 93.06 173 GLU A N 1
ATOM 1377 C CA . GLU A 1 173 ? -51.074 -16.764 65.590 1.00 93.06 173 GLU A CA 1
ATOM 1378 C C . GLU A 1 173 ? -52.533 -16.544 66.028 1.00 93.06 173 GLU A C 1
ATOM 1380 O O . GLU A 1 173 ? -53.453 -16.797 65.248 1.00 93.06 173 GLU A O 1
ATOM 1385 N N . ALA A 1 174 ? -52.766 -16.009 67.231 1.00 92.38 174 ALA A N 1
ATOM 1386 C CA . ALA A 1 174 ? -54.103 -15.653 67.709 1.00 92.38 174 ALA A CA 1
ATOM 1387 C C . ALA A 1 174 ? -54.728 -14.508 66.891 1.00 92.38 174 ALA A C 1
ATOM 1389 O O . ALA A 1 174 ? -55.899 -14.585 66.510 1.00 92.38 174 ALA A O 1
ATOM 1390 N N . LEU A 1 175 ? -53.948 -13.472 66.565 1.00 93.25 175 LEU A N 1
ATOM 1391 C CA . LEU A 1 175 ? -54.390 -12.368 65.710 1.00 93.25 175 LEU A CA 1
ATOM 1392 C C . LEU A 1 175 ? -54.665 -12.837 64.276 1.00 93.25 175 LEU A C 1
ATOM 1394 O O . LEU A 1 175 ? -55.666 -12.443 63.684 1.00 93.25 175 LEU A O 1
ATOM 1398 N N . GLU A 1 176 ? -53.833 -13.719 63.722 1.00 92.38 176 GLU A N 1
ATOM 1399 C CA . GLU A 1 176 ? -54.061 -14.322 62.405 1.00 92.38 176 GLU A CA 1
ATOM 1400 C C . GLU A 1 176 ? -55.348 -15.158 62.380 1.00 92.38 176 GLU A C 1
ATOM 1402 O O . GLU A 1 176 ? -56.134 -15.059 61.436 1.00 92.38 176 GLU A O 1
ATOM 1407 N N . GLN A 1 177 ? -55.623 -15.930 63.435 1.00 94.25 177 GLN A N 1
ATOM 1408 C CA . GLN A 1 177 ? -56.888 -16.659 63.575 1.00 94.25 177 GLN A CA 1
ATOM 1409 C C . GLN A 1 177 ? -58.089 -15.711 63.677 1.00 94.25 177 GLN A C 1
ATOM 1411 O O . GLN A 1 177 ? -59.112 -15.955 63.034 1.00 94.25 177 GLN A O 1
ATOM 1416 N N . GLN A 1 178 ? -57.966 -14.606 64.419 1.00 95.06 178 GLN A N 1
ATOM 1417 C CA . GLN A 1 178 ? -59.012 -13.585 64.505 1.00 95.06 178 GLN A CA 1
ATOM 1418 C C . GLN A 1 178 ? -59.282 -12.938 63.143 1.00 95.06 178 GLN A C 1
ATOM 1420 O O . GLN A 1 178 ? -60.441 -12.789 62.757 1.00 95.06 178 GLN A O 1
ATOM 1425 N N . VAL A 1 179 ? -58.233 -12.595 62.393 1.00 94.19 179 VAL A N 1
ATOM 1426 C CA . VAL A 1 179 ? -58.351 -12.048 61.035 1.00 94.19 179 VAL A CA 1
ATOM 1427 C C . VAL A 1 179 ? -59.039 -13.050 60.111 1.00 94.19 179 VAL A C 1
ATOM 1429 O O . VAL A 1 179 ? -59.947 -12.675 59.373 1.00 94.19 179 VAL A O 1
ATOM 1432 N N . ASN A 1 180 ? -58.679 -14.332 60.183 1.00 93.94 180 ASN A N 1
ATOM 1433 C CA . ASN A 1 180 ? -59.315 -15.371 59.375 1.00 93.94 180 ASN A CA 1
ATOM 1434 C C . ASN A 1 180 ? -60.803 -15.550 59.715 1.00 93.94 180 ASN A C 1
ATOM 1436 O O . ASN A 1 180 ? -61.622 -15.658 58.803 1.00 93.94 180 ASN A O 1
ATOM 1440 N N . PHE A 1 181 ? -61.170 -15.513 60.998 1.00 95.44 181 PHE A N 1
ATOM 1441 C CA . PHE A 1 181 ? -62.572 -15.527 61.425 1.00 95.44 181 PHE A CA 1
ATOM 1442 C C . PHE A 1 181 ? -63.330 -14.283 60.945 1.00 95.44 181 PHE A C 1
ATOM 1444 O O . PHE A 1 181 ? -64.445 -14.383 60.437 1.00 95.44 181 PHE A O 1
ATOM 1451 N N . MET A 1 182 ? -62.726 -13.098 61.057 1.00 95.94 182 MET A N 1
ATOM 1452 C CA . MET A 1 182 ? -63.332 -11.876 60.530 1.00 95.94 182 MET A CA 1
ATOM 1453 C C . MET A 1 182 ? -63.542 -11.972 59.021 1.00 95.94 182 MET A C 1
ATOM 1455 O O . MET A 1 182 ? -64.615 -11.619 58.543 1.00 95.94 182 MET A O 1
ATOM 1459 N N . ASN A 1 183 ? -62.575 -12.508 58.278 1.00 93.88 183 ASN A N 1
ATOM 1460 C CA . ASN A 1 183 ? -62.705 -12.712 56.839 1.00 93.88 183 ASN A CA 1
ATOM 1461 C C . ASN A 1 183 ? -63.847 -13.680 56.498 1.00 93.88 183 ASN A C 1
ATOM 1463 O O . ASN A 1 183 ? -64.613 -13.390 55.582 1.00 93.88 183 ASN A O 1
ATOM 1467 N N . SER A 1 184 ? -64.031 -14.777 57.244 1.00 95.19 184 SER A N 1
ATOM 1468 C CA . SER A 1 184 ? -65.164 -15.683 57.009 1.00 95.19 184 SER A CA 1
ATOM 1469 C C . SER A 1 184 ? -66.510 -15.026 57.330 1.00 95.19 184 SER A C 1
ATOM 1471 O O . SER A 1 184 ? -67.451 -15.161 56.555 1.00 95.19 184 SER A O 1
ATOM 1473 N N . VAL A 1 185 ? -66.597 -14.244 58.413 1.00 95.19 185 VAL A N 1
ATOM 1474 C CA . VAL A 1 185 ? -67.808 -13.473 58.755 1.00 95.19 185 VAL A CA 1
ATOM 1475 C C . VAL A 1 185 ? -68.108 -12.402 57.704 1.00 95.19 185 VAL A C 1
ATOM 1477 O O . VAL A 1 185 ? -69.268 -12.194 57.356 1.00 95.19 185 VAL A O 1
ATOM 1480 N N . ILE A 1 186 ? -67.083 -11.725 57.178 1.00 94.81 186 ILE A N 1
ATOM 1481 C CA . ILE A 1 186 ? -67.236 -10.728 56.112 1.00 94.81 186 ILE A CA 1
ATOM 1482 C C . ILE A 1 186 ? -67.799 -11.390 54.854 1.00 94.81 186 ILE A C 1
ATOM 1484 O O . ILE A 1 186 ? -68.755 -10.863 54.290 1.00 94.81 186 ILE A O 1
ATOM 1488 N N . VAL A 1 187 ? -67.260 -12.542 54.445 1.00 96.06 187 VAL A N 1
ATOM 1489 C CA . VAL A 1 187 ? -67.749 -13.285 53.273 1.00 96.06 187 VAL A CA 1
ATOM 1490 C C . VAL A 1 187 ? -69.196 -13.742 53.474 1.00 96.06 187 VAL A C 1
ATOM 1492 O O . VAL A 1 187 ? -70.034 -13.497 52.608 1.00 96.06 187 VAL A O 1
ATOM 1495 N N . ASP A 1 188 ? -69.530 -14.320 54.630 1.00 94.56 188 ASP A N 1
ATOM 1496 C CA . ASP A 1 188 ? -70.906 -14.731 54.939 1.00 94.56 188 ASP A CA 1
ATOM 1497 C C . ASP A 1 188 ? -71.874 -13.543 54.929 1.00 94.56 188 ASP A C 1
ATOM 1499 O O . ASP A 1 188 ? -72.990 -13.634 54.406 1.00 94.56 188 ASP A O 1
ATOM 1503 N N . MET A 1 189 ? -71.449 -12.395 55.463 1.00 95.38 189 MET A N 1
ATOM 1504 C CA . MET A 1 189 ? -72.270 -11.191 55.448 1.00 95.38 189 MET A CA 1
ATOM 1505 C C . MET A 1 189 ? -72.400 -10.567 54.060 1.00 95.38 189 MET A C 1
ATOM 1507 O O . MET A 1 189 ? -73.455 -10.015 53.749 1.00 95.38 189 MET A O 1
ATOM 1511 N N . GLN A 1 190 ? -71.371 -10.656 53.219 1.00 93.12 190 GLN A N 1
ATOM 1512 C CA . GLN A 1 190 ? -71.439 -10.236 51.821 1.00 93.12 190 GLN A CA 1
ATOM 1513 C C . GLN A 1 190 ? -72.416 -11.114 51.041 1.00 93.12 190 GLN A C 1
ATOM 1515 O O . GLN A 1 190 ? -73.345 -10.571 50.454 1.00 93.12 190 GLN A O 1
ATOM 1520 N N . HIS A 1 191 ? -72.322 -12.443 51.151 1.00 94.25 191 HIS A N 1
ATOM 1521 C CA . HIS A 1 191 ? -73.290 -13.355 50.534 1.00 94.25 191 HIS A CA 1
ATOM 1522 C C . HIS A 1 191 ? -74.722 -13.090 51.004 1.00 94.25 191 HIS A C 1
ATOM 1524 O O . HIS A 1 191 ? -75.651 -13.084 50.198 1.00 94.25 191 HIS A O 1
ATOM 1530 N N . LYS A 1 192 ? -74.919 -12.833 52.303 1.00 95.19 192 LYS A N 1
ATOM 1531 C CA . LYS A 1 192 ? -76.245 -12.505 52.837 1.00 95.19 192 LYS A CA 1
ATOM 1532 C C . LYS A 1 192 ? -76.760 -11.160 52.326 1.00 95.19 192 LYS A C 1
ATOM 1534 O O . LYS A 1 192 ? -77.948 -11.038 52.040 1.00 95.19 192 LYS A O 1
ATOM 1539 N N . ASN A 1 193 ? -75.894 -10.157 52.201 1.00 92.25 193 ASN A N 1
ATOM 1540 C CA . ASN A 1 193 ? -76.261 -8.879 51.595 1.00 92.25 193 ASN A CA 1
ATOM 1541 C C . ASN A 1 193 ? -76.589 -9.030 50.108 1.00 92.25 193 ASN A C 1
ATOM 1543 O O . ASN A 1 193 ? -77.540 -8.404 49.649 1.00 92.25 193 ASN A O 1
ATOM 1547 N N . ASP A 1 194 ? -75.859 -9.864 49.374 1.00 93.12 194 ASP A N 1
ATOM 1548 C CA . ASP A 1 194 ? -76.117 -10.124 47.960 1.00 93.12 194 ASP A CA 1
ATOM 1549 C C . ASP A 1 194 ? -77.427 -10.903 47.755 1.00 93.12 194 ASP A C 1
ATOM 1551 O O . ASP A 1 194 ? -78.210 -10.539 46.881 1.00 93.12 194 ASP A O 1
ATOM 1555 N N . ASP A 1 195 ? -77.743 -11.889 48.605 1.00 91.75 195 ASP A N 1
ATOM 1556 C CA . ASP A 1 195 ? -79.048 -12.578 48.610 1.00 91.75 195 ASP A CA 1
ATOM 1557 C C . ASP A 1 195 ? -80.195 -11.598 48.907 1.00 91.75 195 ASP A C 1
ATOM 1559 O O . ASP A 1 195 ? -81.205 -11.580 48.207 1.00 91.75 195 ASP A O 1
ATOM 1563 N N . LEU A 1 196 ? -80.034 -10.718 49.901 1.00 90.69 196 LEU A N 1
ATOM 1564 C CA . LEU A 1 196 ? -81.035 -9.689 50.203 1.00 90.69 196 LEU A CA 1
ATOM 1565 C C . LEU A 1 196 ? -81.193 -8.673 49.065 1.00 90.69 196 LEU A C 1
ATOM 1567 O O . LEU A 1 196 ? -82.320 -8.303 48.744 1.00 90.69 196 LEU A O 1
ATOM 1571 N N . ARG A 1 197 ? -80.093 -8.243 48.437 1.00 89.94 197 ARG A N 1
ATOM 1572 C CA . ARG A 1 197 ? -80.121 -7.366 47.257 1.00 89.94 197 ARG A CA 1
ATOM 1573 C C . ARG A 1 197 ? -80.806 -8.041 46.078 1.00 89.94 197 ARG A C 1
ATOM 1575 O O . ARG A 1 197 ? -81.636 -7.406 45.448 1.00 89.94 197 ARG A O 1
ATOM 1582 N N . SER A 1 198 ? -80.520 -9.315 45.821 1.00 87.38 198 SER A N 1
ATOM 1583 C CA . SER A 1 198 ? -81.183 -10.080 44.763 1.00 87.38 198 SER A CA 1
ATOM 1584 C C . SER A 1 198 ? -82.680 -10.227 45.027 1.00 87.38 198 SER A C 1
ATOM 1586 O O . SER A 1 198 ? -83.476 -10.051 44.113 1.00 87.38 198 SER A O 1
ATOM 1588 N N . ARG A 1 199 ? -83.095 -10.476 46.274 1.00 88.12 199 ARG A N 1
ATOM 1589 C CA . ARG A 1 199 ? -84.522 -10.512 46.634 1.00 88.12 199 ARG A CA 1
ATOM 1590 C C . ARG A 1 199 ? -85.199 -9.156 46.486 1.00 88.12 199 ARG A C 1
ATOM 1592 O O . ARG A 1 199 ? -86.343 -9.113 46.052 1.00 88.12 199 ARG A O 1
ATOM 1599 N N . LEU A 1 200 ? -84.520 -8.067 46.847 1.00 84.38 200 LEU A N 1
ATOM 1600 C CA . LEU A 1 200 ? -85.026 -6.715 46.609 1.00 84.38 200 LEU A CA 1
ATOM 1601 C C . LEU A 1 200 ? -85.155 -6.423 45.116 1.00 84.38 200 LEU A C 1
ATOM 1603 O O . LEU A 1 200 ? -86.188 -5.908 44.720 1.00 84.38 200 LEU A O 1
ATOM 1607 N N . ASP A 1 201 ? -84.172 -6.801 44.302 1.00 83.12 201 ASP A N 1
ATOM 1608 C CA . ASP A 1 201 ? -84.211 -6.638 42.845 1.00 83.12 201 ASP A CA 1
ATOM 1609 C C . ASP A 1 201 ? -85.346 -7.462 42.214 1.00 83.12 201 ASP A C 1
ATOM 1611 O O . ASP A 1 201 ? -86.089 -6.958 41.378 1.00 83.12 201 ASP A O 1
ATOM 1615 N N . ILE A 1 202 ? -85.572 -8.698 42.676 1.00 80.56 202 ILE A N 1
ATOM 1616 C CA . ILE A 1 202 ? -86.727 -9.516 42.264 1.00 80.56 202 ILE A CA 1
ATOM 1617 C C . ILE A 1 202 ? -88.045 -8.845 42.663 1.00 80.56 202 ILE A C 1
ATOM 1619 O O . ILE A 1 202 ? -88.956 -8.776 41.850 1.00 80.56 202 ILE A O 1
ATOM 1623 N N . LEU A 1 203 ? -88.161 -8.319 43.884 1.00 76.25 203 LEU A N 1
ATOM 1624 C CA . LEU A 1 203 ? -89.375 -7.624 44.323 1.00 76.25 203 LEU A CA 1
ATOM 1625 C C . LEU A 1 203 ? -89.585 -6.301 43.579 1.00 76.25 203 LEU A C 1
ATOM 1627 O O . LEU A 1 203 ? -90.713 -5.970 43.239 1.00 76.25 203 LEU A O 1
ATOM 1631 N N . GLU A 1 204 ? -88.528 -5.544 43.304 1.00 73.06 204 GLU A N 1
ATOM 1632 C CA . GLU A 1 204 ? -88.590 -4.311 42.519 1.00 73.06 204 GLU A CA 1
ATOM 1633 C C . GLU A 1 204 ? -88.981 -4.621 41.070 1.00 73.06 204 GLU A C 1
ATOM 1635 O O . GLU A 1 204 ? -89.851 -3.959 40.510 1.00 73.06 204 GLU A O 1
ATOM 1640 N N . THR A 1 205 ? -88.441 -5.693 40.490 1.00 65.81 205 THR A N 1
ATOM 1641 C CA . THR A 1 205 ? -88.828 -6.156 39.154 1.00 65.81 205 THR A CA 1
ATOM 1642 C C . THR A 1 205 ? -90.224 -6.779 39.114 1.00 65.81 205 THR A C 1
ATOM 1644 O O . THR A 1 205 ? -90.925 -6.532 38.140 1.00 65.81 205 THR A O 1
ATOM 1647 N N . GLU A 1 206 ? -90.702 -7.478 40.149 1.00 58.78 206 GLU A N 1
ATOM 1648 C CA . GLU A 1 206 ? -92.096 -7.951 40.266 1.00 58.78 206 GLU A CA 1
ATOM 1649 C C . GLU A 1 206 ? -93.082 -6.793 40.471 1.00 58.78 206 GLU A C 1
ATOM 1651 O O . GLU A 1 206 ? -94.146 -6.788 39.855 1.00 58.78 206 GLU A O 1
ATOM 1656 N N . VAL A 1 207 ? -92.721 -5.759 41.238 1.00 55.44 207 VAL A N 1
ATOM 1657 C CA . VAL A 1 207 ? -93.508 -4.516 41.354 1.00 55.44 207 VAL A CA 1
ATOM 1658 C C . VAL A 1 207 ? -93.540 -3.748 40.020 1.00 55.44 207 VAL A C 1
ATOM 1660 O O . VAL A 1 207 ? -94.521 -3.065 39.728 1.00 55.44 207 VAL A O 1
ATOM 1663 N N . ILE A 1 208 ? -92.518 -3.892 39.167 1.00 52.38 208 ILE A N 1
ATOM 1664 C CA . ILE A 1 208 ? -92.503 -3.342 37.800 1.00 52.38 208 ILE A CA 1
ATOM 1665 C C . ILE A 1 208 ? -93.262 -4.257 36.809 1.00 52.38 208 ILE A C 1
ATOM 1667 O O . ILE A 1 208 ? -93.895 -3.750 35.879 1.00 52.38 208 ILE A O 1
ATOM 1671 N N . PHE A 1 209 ? -93.279 -5.583 37.007 1.00 47.81 209 PHE A N 1
ATOM 1672 C CA . PHE A 1 209 ? -93.960 -6.548 36.125 1.00 47.81 209 PHE A CA 1
ATOM 1673 C C . PHE A 1 209 ? -95.467 -6.690 36.405 1.00 47.81 209 PHE A C 1
ATOM 1675 O O . PHE A 1 209 ? -96.225 -6.951 35.471 1.00 47.81 209 PHE A O 1
ATOM 1682 N N . ASP A 1 210 ? -95.928 -6.405 37.629 1.00 45.00 210 ASP A N 1
ATOM 1683 C CA . ASP A 1 210 ? -97.357 -6.246 37.973 1.00 45.00 210 ASP A CA 1
ATOM 1684 C C . ASP A 1 210 ? -97.897 -4.834 37.622 1.00 45.00 210 ASP A C 1
ATOM 1686 O O . ASP A 1 210 ? -99.021 -4.453 37.944 1.00 45.00 210 ASP A O 1
ATOM 1690 N N . GLY A 1 211 ? -97.086 -4.037 36.908 1.00 48.72 211 GLY A N 1
ATOM 1691 C CA . GLY A 1 211 ? -97.418 -2.712 36.380 1.00 48.72 211 GLY A CA 1
ATOM 1692 C C . GLY A 1 211 ? -97.549 -2.628 34.852 1.00 48.72 211 GLY A C 1
ATOM 1693 O O . GLY A 1 211 ? -97.716 -1.520 34.334 1.00 48.72 211 GLY A O 1
ATOM 1694 N N . HIS A 1 212 ? -97.475 -3.747 34.107 1.00 45.41 212 HIS A N 1
ATOM 1695 C CA . HIS A 1 212 ? -97.465 -3.712 32.630 1.00 45.41 212 HIS A CA 1
ATOM 1696 C C . HIS A 1 212 ? -98.426 -4.664 31.885 1.00 45.41 212 HIS A C 1
ATOM 1698 O O . HIS A 1 212 ? -98.227 -4.916 30.698 1.00 45.41 212 HIS A O 1
ATOM 1704 N N . LEU A 1 213 ? -99.530 -5.115 32.498 1.00 46.25 213 LEU A N 1
ATOM 1705 C CA . LEU A 1 213 ? -100.697 -5.617 31.746 1.00 46.25 213 LEU A CA 1
ATOM 1706 C C . LEU A 1 213 ? -101.963 -4.808 32.077 1.00 46.25 213 LEU A C 1
ATOM 1708 O O . LEU A 1 213 ? -102.682 -5.052 33.041 1.00 46.25 213 LEU A O 1
ATOM 1712 N N . GLN A 1 214 ? -102.240 -3.818 31.232 1.00 53.62 214 GLN A N 1
ATOM 1713 C CA . GLN A 1 214 ? -103.418 -2.957 31.290 1.00 53.62 214 GLN A CA 1
ATOM 1714 C C . GLN A 1 214 ? -104.682 -3.725 30.845 1.00 53.62 214 GLN A C 1
ATOM 1716 O O . GLN A 1 214 ? -104.935 -3.850 29.649 1.00 53.62 214 GLN A O 1
ATOM 1721 N N . LEU A 1 215 ? -105.518 -4.194 31.777 1.00 43.88 215 LEU A N 1
ATOM 1722 C CA . LEU A 1 215 ? -106.907 -4.590 31.493 1.00 43.88 215 LEU A CA 1
ATOM 1723 C C . LEU A 1 215 ? -107.840 -3.958 32.535 1.00 43.88 215 LEU A C 1
ATOM 1725 O O . LEU A 1 215 ? -107.830 -4.293 33.714 1.00 43.88 215 LEU A O 1
ATOM 1729 N N . GLY A 1 216 ? -108.568 -2.940 32.073 1.00 52.75 216 GLY A N 1
ATOM 1730 C CA . GLY A 1 216 ? -109.180 -1.904 32.893 1.00 52.75 216 GLY A CA 1
ATOM 1731 C C . GLY A 1 216 ? -110.368 -2.327 33.750 1.00 52.75 216 GLY A C 1
ATOM 1732 O O . GLY A 1 216 ? -111.368 -2.816 33.238 1.00 52.75 216 GLY A O 1
ATOM 1733 N N . ILE A 1 217 ? -110.285 -1.967 35.030 1.00 44.69 217 ILE A N 1
ATOM 1734 C CA . ILE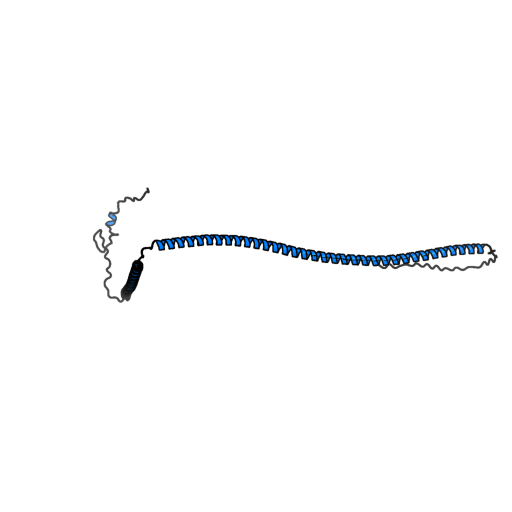 A 1 217 ? -111.391 -1.580 35.917 1.00 44.69 217 ILE A CA 1
ATOM 1735 C C . ILE A 1 217 ? -110.834 -0.411 36.772 1.00 44.69 217 ILE A C 1
ATOM 1737 O O . ILE A 1 217 ? -109.662 -0.457 37.144 1.00 44.69 217 ILE A O 1
ATOM 1741 N N . PRO A 1 218 ? -111.581 0.697 36.968 1.00 50.75 218 PRO A N 1
ATOM 1742 C CA . PRO A 1 218 ? -111.018 2.004 37.331 1.00 50.75 218 PRO A CA 1
ATOM 1743 C C . PRO A 1 218 ? -110.698 2.126 38.832 1.00 50.75 218 PRO A C 1
ATOM 1745 O O . PRO A 1 218 ? -110.999 1.214 39.591 1.00 50.75 218 PRO A O 1
ATOM 1748 N N . GLN A 1 219 ? -110.210 3.312 39.234 1.00 43.69 219 GLN A N 1
ATOM 1749 C CA . GLN A 1 219 ? -109.907 3.802 40.598 1.00 43.69 219 GLN A CA 1
ATOM 1750 C C . GLN A 1 219 ? -108.423 3.636 40.992 1.00 43.69 219 GLN A C 1
ATOM 1752 O O . GLN A 1 219 ? -107.897 2.540 40.997 1.00 43.69 219 GLN A O 1
ATOM 1757 N N . HIS A 1 220 ? -107.646 4.648 41.369 1.00 50.62 220 HIS A N 1
ATOM 1758 C CA . HIS A 1 220 ? -107.904 6.062 41.603 1.00 50.62 220 HIS A CA 1
ATOM 1759 C C . HIS A 1 220 ? -106.523 6.736 41.549 1.00 50.62 220 HIS A C 1
ATOM 1761 O O . HIS A 1 220 ? -105.815 6.787 42.554 1.00 50.62 220 HIS A O 1
ATOM 1767 N N . ARG A 1 221 ? -106.084 7.211 40.371 1.00 51.19 221 ARG A N 1
ATOM 1768 C CA . ARG A 1 221 ? -104.946 8.144 40.337 1.00 51.19 221 ARG A CA 1
ATOM 1769 C C . ARG A 1 221 ? -105.416 9.347 41.137 1.00 51.19 221 ARG A C 1
ATOM 1771 O O . ARG A 1 221 ? -106.359 10.008 40.711 1.00 51.19 221 ARG A O 1
ATOM 1778 N N . SER A 1 222 ? -104.851 9.568 42.320 1.00 54.47 222 SER A N 1
ATOM 1779 C CA . SER A 1 222 ? -105.125 10.770 43.096 1.00 54.47 222 SER A CA 1
ATOM 1780 C C . SER A 1 222 ? -104.691 11.952 42.242 1.00 54.47 222 SER A C 1
ATOM 1782 O O . SER A 1 222 ? -103.507 12.279 42.178 1.00 54.47 222 SER A O 1
ATOM 1784 N N . ILE A 1 223 ? -105.645 12.535 41.517 1.00 59.62 223 ILE A N 1
ATOM 1785 C CA . ILE A 1 223 ? -105.479 13.826 40.868 1.00 59.62 223 ILE A CA 1
ATOM 1786 C C . ILE A 1 223 ? -105.103 14.760 42.010 1.00 59.62 223 ILE A C 1
ATOM 1788 O O . ILE A 1 223 ? -105.903 14.966 42.926 1.00 59.62 223 ILE A O 1
ATOM 1792 N N . SER A 1 224 ? -103.847 15.204 42.022 1.00 71.00 224 SER A N 1
ATOM 1793 C CA . SER A 1 224 ? -103.359 16.119 43.044 1.00 71.00 224 SER A CA 1
ATOM 1794 C C . SER A 1 224 ? -104.200 17.383 42.930 1.00 71.00 224 SER A C 1
ATOM 1796 O O . SER A 1 224 ? -104.132 18.079 41.918 1.00 71.00 224 SER A O 1
ATOM 1798 N N . ARG A 1 225 ? -105.076 17.609 43.912 1.00 74.25 225 ARG A N 1
ATOM 1799 C CA . ARG A 1 225 ? -105.956 18.776 43.945 1.00 74.25 225 ARG A CA 1
ATOM 1800 C C . ARG A 1 225 ? -105.089 20.021 44.049 1.00 74.25 225 ARG A C 1
ATOM 1802 O O . ARG A 1 225 ? -104.246 20.095 44.941 1.00 74.25 225 ARG A O 1
ATOM 1809 N N . LEU A 1 226 ? -105.271 20.956 43.123 1.00 75.31 226 LEU A N 1
ATOM 1810 C CA . LEU A 1 226 ? -104.550 22.226 43.140 1.00 75.31 226 LEU A CA 1
ATOM 1811 C C . LEU A 1 226 ? -105.101 23.029 44.320 1.00 75.31 226 LEU A C 1
ATOM 1813 O O . LEU A 1 226 ? -106.298 23.299 44.373 1.00 75.31 226 LEU A O 1
ATOM 1817 N N . PHE A 1 227 ? -104.269 23.358 45.301 1.00 81.69 227 PHE A N 1
ATOM 1818 C CA . PHE A 1 227 ? -104.678 24.133 46.468 1.00 81.69 227 PHE A CA 1
ATOM 1819 C C . PHE A 1 227 ? -103.863 25.413 46.512 1.00 81.69 227 PHE A C 1
ATOM 1821 O O . PHE A 1 227 ? -102.638 25.382 46.476 1.00 81.69 227 PHE A O 1
ATOM 1828 N N . CYS A 1 228 ? -104.554 26.547 46.573 1.00 86.38 228 CYS A N 1
ATOM 1829 C CA . CYS A 1 228 ? -103.895 27.828 46.743 1.00 86.38 228 CYS A CA 1
ATOM 1830 C C . CYS A 1 228 ? -103.851 28.197 48.229 1.00 86.38 228 CYS A C 1
ATOM 1832 O O . CYS A 1 228 ? -104.869 28.621 48.788 1.00 86.38 228 CYS A O 1
ATOM 1834 N N . ASP A 1 229 ? -102.663 28.143 48.831 1.00 78.88 229 ASP A N 1
ATOM 1835 C CA . ASP A 1 229 ? -102.423 28.492 50.242 1.00 78.88 229 ASP A CA 1
ATOM 1836 C C . ASP A 1 229 ? -102.657 29.992 50.539 1.00 78.88 229 ASP A C 1
ATOM 1838 O O . ASP A 1 229 ? -102.773 30.411 51.689 1.00 78.88 229 ASP A O 1
ATOM 1842 N N . ILE A 1 230 ? -102.723 30.841 49.504 1.00 81.38 230 ILE A N 1
ATOM 1843 C CA . ILE A 1 230 ? -102.860 32.305 49.647 1.00 81.38 230 ILE A CA 1
ATOM 1844 C C . ILE A 1 230 ? -104.316 32.737 49.809 1.00 81.38 230 ILE A C 1
ATOM 1846 O O . ILE A 1 230 ? -104.607 33.727 50.486 1.00 81.38 230 ILE A O 1
ATOM 1850 N N . CYS A 1 231 ? -105.256 32.036 49.174 1.00 84.00 231 CYS A N 1
ATOM 1851 C CA . CYS A 1 231 ? -106.683 32.327 49.319 1.00 84.00 231 CYS A CA 1
ATOM 1852 C C . CYS A 1 231 ? -107.502 31.173 49.898 1.00 84.00 231 CYS A C 1
ATOM 1854 O O . CYS A 1 231 ? -108.699 31.364 50.101 1.00 84.00 231 CYS A O 1
ATOM 1856 N N . ASN A 1 232 ? -106.866 30.038 50.199 1.00 77.62 232 ASN A N 1
ATOM 1857 C CA . ASN A 1 232 ? -107.452 28.835 50.788 1.00 77.62 232 ASN A CA 1
ATOM 1858 C C . ASN A 1 232 ? -108.639 28.275 49.987 1.00 77.62 232 ASN A C 1
ATOM 1860 O O . ASN A 1 232 ? -109.665 27.909 50.562 1.00 77.62 232 ASN A O 1
ATOM 1864 N N . ILE A 1 233 ? -108.516 28.223 48.656 1.00 80.19 233 ILE A N 1
ATOM 1865 C CA . ILE A 1 233 ? -109.536 27.650 47.761 1.00 80.19 233 ILE A CA 1
ATOM 1866 C C . ILE A 1 233 ? -108.910 26.497 46.977 1.00 80.19 233 ILE A C 1
ATOM 1868 O O . ILE A 1 233 ? -107.767 26.591 46.533 1.00 80.19 233 ILE A O 1
ATOM 1872 N N . PHE A 1 234 ? -109.674 25.419 46.817 1.00 80.38 234 PHE A N 1
ATOM 1873 C CA . PHE A 1 234 ? -109.268 24.224 46.085 1.00 80.38 234 PHE A CA 1
ATOM 1874 C C . PHE A 1 234 ? -109.709 24.273 44.612 1.00 80.38 234 PHE A C 1
ATOM 1876 O O . PHE A 1 234 ? -110.731 24.869 44.272 1.00 80.38 234 PHE A O 1
ATOM 1883 N N . ASP A 1 235 ? -108.928 23.612 43.763 1.00 78.44 235 ASP A N 1
ATOM 1884 C CA . ASP A 1 235 ? -109.190 23.171 42.388 1.00 78.44 235 ASP A CA 1
ATOM 1885 C C . ASP A 1 235 ? -109.390 24.253 41.309 1.00 78.44 235 ASP A C 1
ATOM 1887 O O . ASP A 1 235 ? -109.633 23.921 40.150 1.00 78.44 235 ASP A O 1
ATOM 1891 N N . ILE A 1 236 ? -109.249 25.542 41.641 1.00 81.44 236 ILE A N 1
ATOM 1892 C CA . ILE A 1 236 ? -109.348 26.641 40.658 1.00 81.44 236 ILE A CA 1
ATOM 1893 C C . ILE A 1 236 ? -107.979 27.014 40.082 1.00 81.44 236 ILE A C 1
ATOM 1895 O O . ILE A 1 236 ? -107.818 27.120 38.870 1.00 81.44 236 ILE A O 1
ATOM 1899 N N . HIS A 1 237 ? -107.015 27.287 40.957 1.00 80.75 237 HIS A N 1
ATOM 1900 C CA . HIS A 1 237 ? -105.652 27.682 40.611 1.00 80.75 237 HIS A CA 1
ATOM 1901 C C . HIS A 1 237 ? -104.711 27.212 41.716 1.00 80.75 237 HIS A C 1
ATOM 1903 O O . HIS A 1 237 ? -105.138 27.016 42.856 1.00 80.75 237 HIS A O 1
ATOM 1909 N N . ASP A 1 238 ? -103.438 27.057 41.378 1.00 79.44 238 ASP A N 1
ATOM 1910 C CA . ASP A 1 238 ? -102.392 26.804 42.363 1.00 79.44 238 ASP A CA 1
ATOM 1911 C C . ASP A 1 238 ? -101.873 28.123 42.957 1.00 79.44 238 ASP A C 1
ATOM 1913 O O . ASP A 1 238 ? -102.151 29.214 42.453 1.00 79.44 238 ASP A O 1
ATOM 1917 N N . THR A 1 239 ? -101.090 28.033 44.025 1.00 78.12 239 THR A N 1
ATOM 1918 C CA . THR A 1 239 ? -100.520 29.161 44.768 1.00 78.12 239 THR A CA 1
ATOM 1919 C C . THR A 1 239 ? -99.798 30.175 43.861 1.00 78.12 239 THR A C 1
ATOM 1921 O O . THR A 1 239 ? -99.976 31.382 44.033 1.00 78.12 239 THR A O 1
ATOM 1924 N N . GLU A 1 240 ? -99.090 29.708 42.827 1.00 75.88 240 GLU A N 1
ATOM 1925 C CA . GLU A 1 240 ? -98.318 30.526 41.873 1.00 75.88 240 GLU A CA 1
ATOM 1926 C C . GLU A 1 240 ? -99.180 31.481 41.012 1.00 75.88 240 GLU A C 1
ATOM 1928 O O . GLU A 1 240 ? -98.755 32.605 40.722 1.00 75.88 240 GLU A O 1
ATOM 1933 N N . ASP A 1 241 ? -100.415 31.089 40.677 1.00 73.06 241 ASP A N 1
ATOM 1934 C CA . ASP A 1 241 ? -101.322 31.825 39.777 1.00 73.06 241 ASP A CA 1
ATOM 1935 C C . ASP A 1 241 ? -102.430 32.590 40.518 1.00 73.06 241 ASP A C 1
ATOM 1937 O O . ASP A 1 2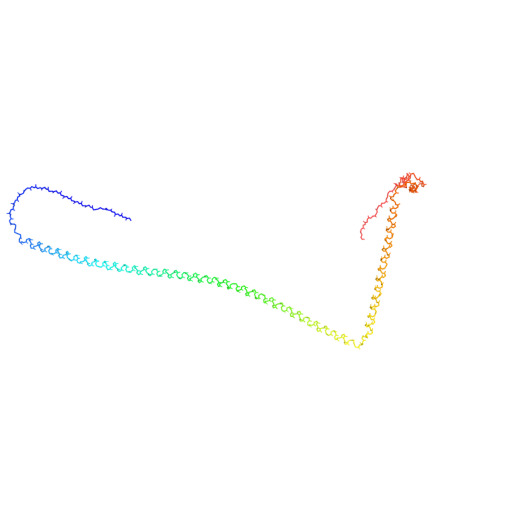41 ? -103.417 33.046 39.929 1.00 73.06 241 ASP A O 1
ATOM 1941 N N . CYS A 1 242 ? -102.281 32.775 41.832 1.00 80.19 242 CYS A N 1
ATOM 1942 C CA . CYS A 1 242 ? -103.302 33.450 42.617 1.00 80.19 242 CYS A CA 1
ATOM 1943 C C . CYS A 1 242 ? -103.465 34.921 42.197 1.00 80.19 242 CYS A C 1
ATOM 1945 O O . CYS A 1 242 ? -102.517 35.707 42.306 1.00 80.19 242 CYS A O 1
ATOM 1947 N N . PRO A 1 243 ? -104.674 35.380 41.814 1.00 77.06 243 PRO A N 1
ATOM 1948 C CA . PRO A 1 243 ? -104.904 36.780 41.449 1.00 77.06 243 PRO A CA 1
ATOM 1949 C C . PRO A 1 243 ? -104.628 37.750 42.611 1.00 77.06 243 PRO A C 1
ATOM 1951 O O . PRO A 1 243 ? -104.385 38.935 42.381 1.00 77.06 243 PRO A O 1
ATOM 1954 N N . LYS A 1 244 ? -104.594 37.258 43.860 1.00 71.25 244 LYS A N 1
ATOM 1955 C CA . LYS A 1 244 ? -104.158 38.037 45.031 1.00 71.25 244 LYS A CA 1
ATOM 1956 C C . LYS A 1 244 ? -102.633 38.179 45.128 1.00 71.25 244 LYS A C 1
ATOM 1958 O O . LYS A 1 244 ? -102.158 39.185 45.649 1.00 71.25 244 LYS A O 1
ATOM 1963 N N . GLN A 1 245 ? -101.867 37.239 44.575 1.00 67.81 245 GLN A N 1
ATOM 1964 C CA . GLN A 1 245 ? -100.400 37.234 44.602 1.00 67.81 245 GLN A CA 1
ATOM 1965 C C . GLN A 1 245 ? -99.795 38.364 43.741 1.00 67.81 245 GLN A C 1
ATOM 1967 O O . GLN A 1 245 ? -98.741 38.910 44.074 1.00 67.81 245 GLN A O 1
ATOM 1972 N N . ARG A 1 246 ? -100.500 38.820 42.692 1.00 59.84 246 ARG A N 1
ATOM 1973 C CA . ARG A 1 246 ? -100.064 39.948 41.839 1.00 59.84 246 ARG A CA 1
ATOM 1974 C C . ARG A 1 246 ? -100.123 41.330 42.508 1.00 59.84 246 ARG A C 1
ATOM 1976 O O . ARG A 1 246 ? -99.487 42.250 42.003 1.00 59.84 246 ARG A O 1
ATOM 1983 N N . ASN A 1 247 ? -100.811 41.481 43.643 1.00 59.00 247 ASN A N 1
ATOM 1984 C CA . ASN A 1 247 ? -100.849 42.748 44.389 1.00 59.00 247 ASN A CA 1
ATOM 1985 C C . ASN A 1 247 ? -99.719 42.896 45.427 1.00 59.00 247 ASN A C 1
ATOM 1987 O O . ASN A 1 247 ? -99.567 43.974 45.992 1.00 59.00 247 ASN A O 1
ATOM 1991 N N . ILE A 1 248 ? -98.907 41.853 45.660 1.00 56.78 248 ILE A N 1
ATOM 1992 C CA . ILE A 1 248 ? -97.852 41.849 46.694 1.00 56.78 248 ILE A CA 1
ATOM 1993 C C . ILE A 1 248 ? -96.453 42.155 46.117 1.00 56.78 248 ILE A C 1
ATOM 1995 O O . ILE A 1 248 ? -95.596 42.682 46.820 1.00 56.78 248 ILE A O 1
ATOM 1999 N N . ARG A 1 249 ? -96.205 41.936 44.815 1.00 55.88 249 ARG A N 1
ATOM 2000 C CA . ARG A 1 249 ? -94.904 42.226 44.167 1.00 55.88 249 ARG A CA 1
ATOM 2001 C C . ARG A 1 249 ? -94.762 43.674 43.668 1.00 55.88 249 ARG A C 1
ATOM 2003 O O . ARG A 1 249 ? -94.424 43.907 42.509 1.00 55.88 249 ARG A O 1
ATOM 2010 N N . ARG A 1 250 ? -94.992 44.668 44.528 1.00 48.75 250 ARG A N 1
ATOM 2011 C CA . ARG A 1 250 ? -94.528 46.048 44.287 1.00 48.75 250 ARG A CA 1
ATOM 2012 C C . ARG A 1 250 ? -93.794 46.598 45.506 1.00 48.75 250 ARG A C 1
ATOM 2014 O O . ARG A 1 250 ? -94.358 47.422 46.202 1.00 48.75 250 ARG A O 1
ATOM 2021 N N . THR A 1 251 ? -92.538 46.190 45.692 1.00 39.97 251 THR A N 1
ATOM 2022 C CA . THR A 1 251 ? -91.434 47.003 46.253 1.00 39.97 251 THR A CA 1
ATOM 2023 C C . THR A 1 251 ? -90.096 46.257 46.056 1.00 39.97 251 THR A C 1
ATOM 2025 O O . THR A 1 251 ? -90.011 45.089 46.430 1.00 39.97 251 THR A O 1
ATOM 2028 N N . PRO A 1 252 ? -89.051 46.860 45.447 1.00 50.00 252 PRO A N 1
ATOM 2029 C CA . PRO A 1 252 ? -87.753 46.207 45.250 1.00 50.00 252 PRO A CA 1
ATOM 2030 C C . PRO A 1 252 ? -86.639 46.839 46.103 1.00 50.00 252 PRO A C 1
ATOM 2032 O O . PRO A 1 252 ? -86.517 48.059 46.146 1.00 50.00 252 PRO A O 1
ATOM 2035 N N . SER A 1 253 ? -85.776 46.019 46.707 1.00 39.69 253 SER A N 1
ATOM 2036 C CA . SER A 1 253 ? -84.418 46.394 47.160 1.00 39.69 253 SER A CA 1
ATOM 2037 C C . SER A 1 253 ? -83.735 45.163 47.765 1.00 39.69 253 SER A C 1
ATOM 2039 O O . SER A 1 253 ? -84.408 44.430 48.481 1.00 39.69 253 SER A O 1
ATOM 2041 N N . TYR A 1 254 ? -82.441 44.880 47.664 1.00 38.69 254 TYR A N 1
ATOM 2042 C CA . TYR A 1 254 ? -81.304 45.264 46.821 1.00 38.69 254 TYR A CA 1
ATOM 2043 C C . TYR A 1 254 ? -80.208 44.242 47.209 1.00 38.69 254 TYR A C 1
ATOM 2045 O O . TYR A 1 254 ? -80.128 43.838 48.369 1.00 38.69 254 TYR A O 1
ATOM 2053 N N . SER A 1 255 ? -79.421 43.783 46.242 1.00 36.88 255 SER A N 1
ATOM 2054 C CA . SER A 1 255 ? -78.354 42.780 46.368 1.00 36.88 255 SER A CA 1
ATOM 2055 C C . SER A 1 255 ? -77.082 43.326 47.034 1.00 36.88 255 SER A C 1
ATOM 2057 O O . SER A 1 255 ? -76.611 44.389 46.635 1.00 36.88 255 SER A O 1
ATOM 2059 N N . SER A 1 256 ? -76.467 42.550 47.936 1.00 35.38 256 SER A N 1
ATOM 2060 C CA . SER A 1 256 ? -75.101 42.766 48.444 1.00 35.38 256 SER A CA 1
ATOM 2061 C C . SER A 1 256 ? -74.279 41.476 48.358 1.00 35.38 256 SER A C 1
ATOM 2063 O O . SER A 1 256 ? -74.546 40.532 49.091 1.00 35.38 256 SER A O 1
ATOM 2065 N N . GLN A 1 257 ? -73.272 41.483 47.489 1.00 40.28 257 GLN A N 1
ATOM 2066 C CA . GLN A 1 257 ? -72.017 40.714 47.487 1.00 40.28 257 GLN A CA 1
ATOM 2067 C C . GLN A 1 257 ? -71.046 41.603 46.688 1.00 40.28 257 GLN A C 1
ATOM 2069 O O . GLN A 1 257 ? -71.490 42.283 45.766 1.00 40.28 257 GLN A O 1
ATOM 2074 N N . GLU A 1 258 ? -69.747 41.718 46.905 1.00 39.16 258 GLU A N 1
ATOM 2075 C CA . GLU A 1 258 ? -68.739 41.211 47.835 1.00 39.16 258 GLU A CA 1
ATOM 2076 C C . GLU A 1 258 ? -67.508 42.077 47.479 1.00 39.16 258 GLU A C 1
ATOM 2078 O O . GLU A 1 258 ? -67.306 42.390 46.303 1.00 39.16 258 GLU A O 1
ATOM 2083 N N . SER A 1 259 ? -66.692 42.498 48.445 1.00 48.22 259 SER A N 1
ATOM 2084 C CA . SER A 1 259 ? -65.363 43.041 48.139 1.00 48.22 259 SER A CA 1
ATOM 2085 C C . SER A 1 259 ? -64.370 42.563 49.183 1.00 48.22 259 SER A C 1
ATOM 2087 O O . SER A 1 259 ? -64.529 42.843 50.371 1.00 48.22 259 SER A O 1
ATOM 2089 N N . GLU A 1 260 ? -63.391 41.824 48.678 1.00 46.75 260 GLU A N 1
ATOM 2090 C CA . GLU A 1 260 ? -62.197 41.294 49.325 1.00 46.75 260 GLU A CA 1
ATOM 2091 C C . GLU A 1 260 ? -61.529 42.289 50.282 1.00 46.75 260 GLU A C 1
ATOM 2093 O O . GLU A 1 260 ? -61.305 43.446 49.921 1.00 46.75 260 GLU A O 1
ATOM 2098 N N . PHE A 1 261 ? -61.168 41.799 51.470 1.00 49.06 261 PHE A N 1
ATOM 2099 C CA . PHE A 1 261 ? -59.803 41.838 52.007 1.00 49.06 261 PHE A CA 1
ATOM 2100 C C . PHE A 1 261 ? -59.641 40.772 53.096 1.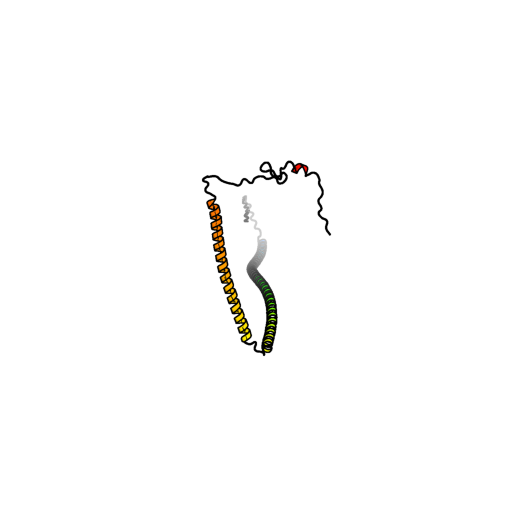00 49.06 261 PHE A C 1
ATOM 2102 O O . PHE A 1 261 ? -60.597 40.589 53.886 1.00 49.06 261 PHE A O 1
#

Sequence (261 aa):
MFERFTATSRETTDALTSPRATSNLPVPMVGNNAYRRRNLEEQRGILEEMQSRLRSTEGERDQLQTALKSTQQSQTQVENGLRQDAENLKRRLTQAETLNDSLKRSYEAAQLLIEETKASQKQQSHNAQKVDEERSVLESKIVDLQVELAALKKGKTQPVTDQSYEDLKSEKEALEQQVNFMNSVIVDMQHKNDDLRSRLDILETEVIFDGHLQLGIPQHRSISRLFCDICNIFDIHDTEDCPKQRNIRRTPSYSSQESEF

pLDDT: mean 79.21, std 21.37, range [35.38, 98.56]

Radius of gyration: 78.27 Å; chains: 1; bounding box: 172×65×184 Å

Secondary structure (DSSP, 8-state):
----------------------------TTHHHHHHHHHHHHHHHHHHHHHHHHHHHHHHHHHHHHHHHHHHHHHHHHHHHHHHHHHHHHHHHHHHHHHHHHHHHHHHHHHHHHHHHHHHHHHHHHHHHHHHHHHHHHHHHHHHHHHHHHHHHHH--S---HHHHHHHHHHHHHHHHHHHHHHHHHHHHHHHHHHHHHHHHHHHHHHHHTTS--------------EETTTTEESS--GGG-TTGGGT-------------

InterPro domains:
  IPR032108 CLIP1, zinc knuckle [PF16641] (225-242)